Protein AF-A0A956D9D0-F1 (afdb_monomer)

Solvent-accessible surface area (backbone atoms only — not comparable to full-atom values): 14167 Å² total; per-residue (Å²): 136,82,85,82,87,82,84,88,82,84,86,78,85,78,82,77,87,76,89,74,92,77,81,91,75,87,78,81,80,79,87,78,91,72,91,73,88,68,84,80,82,72,82,56,52,89,38,36,78,73,40,56,81,85,60,44,56,52,13,75,26,38,50,39,70,86,42,92,80,25,50,99,45,4,35,20,74,30,65,56,73,54,51,74,41,40,46,68,40,66,92,72,66,41,66,42,78,40,68,90,67,28,44,46,36,50,70,68,82,48,28,21,52,93,58,72,38,58,16,73,38,53,79,41,66,66,23,22,68,85,37,76,55,54,57,38,88,84,26,54,60,17,25,52,44,64,83,59,62,19,92,49,45,76,48,68,66,84,51,34,25,41,64,18,22,21,75,91,42,54,32,57,16,76,40,56,78,36,60,78,32,26,72,77,35,77,58,47,71,76,81,43,52,22,22,44,80,85,57,60,26,61,95,55,43,41,81,37,14,39,20,85,88,70,81,80,56,38,38,90,90,43,68,47,75,40,44,84,83,42,86,55,53,72

Mean predicted aligned error: 14.3 Å

pLDDT: mean 83.2, std 18.23, range [37.44, 97.69]

Structure (mmCIF, N/CA/C/O backbone):
data_AF-A0A956D9D0-F1
#
_entry.id   AF-A0A956D9D0-F1
#
loop_
_atom_site.group_PDB
_atom_site.id
_atom_site.type_symbol
_atom_site.label_atom_id
_atom_site.label_alt_id
_atom_site.label_comp_id
_atom_site.label_asym_id
_atom_site.label_entity_id
_atom_site.label_seq_id
_atom_site.pdbx_PDB_ins_code
_atom_site.Cartn_x
_atom_site.Cartn_y
_atom_site.Cartn_z
_atom_site.occupancy
_atom_site.B_iso_or_equiv
_atom_site.auth_seq_id
_atom_site.auth_comp_id
_atom_site.auth_asym_id
_atom_site.auth_atom_id
_atom_site.pdbx_PDB_model_num
ATOM 1 N N . MET A 1 1 ? 54.390 -7.766 42.673 1.00 40.31 1 MET A N 1
ATOM 2 C CA . MET A 1 1 ? 53.635 -8.566 43.660 1.00 40.31 1 MET A CA 1
ATOM 3 C C . MET A 1 1 ? 52.199 -8.644 43.171 1.00 40.31 1 MET A C 1
ATOM 5 O O . MET A 1 1 ? 51.481 -7.664 43.245 1.00 40.31 1 MET A O 1
ATOM 9 N N . THR A 1 2 ? 51.943 -9.611 42.290 1.00 39.19 2 THR A N 1
ATOM 10 C CA . THR A 1 2 ? 51.157 -10.831 42.582 1.00 39.19 2 THR A CA 1
ATOM 11 C C . THR A 1 2 ? 49.675 -10.538 42.786 1.00 39.19 2 THR A C 1
ATOM 13 O O . THR A 1 2 ? 49.181 -10.521 43.906 1.00 39.19 2 THR A O 1
ATOM 16 N N . ILE A 1 3 ? 48.979 -10.357 41.661 1.00 45.41 3 ILE A N 1
ATOM 17 C CA . ILE A 1 3 ? 47.553 -10.666 41.550 1.00 45.41 3 ILE A CA 1
ATOM 18 C C . ILE A 1 3 ? 47.468 -12.180 41.353 1.00 45.41 3 ILE A C 1
ATOM 20 O O . ILE A 1 3 ? 48.088 -12.744 40.450 1.00 45.41 3 ILE A O 1
ATOM 24 N N . THR A 1 4 ? 46.788 -12.837 42.284 1.00 46.69 4 THR A N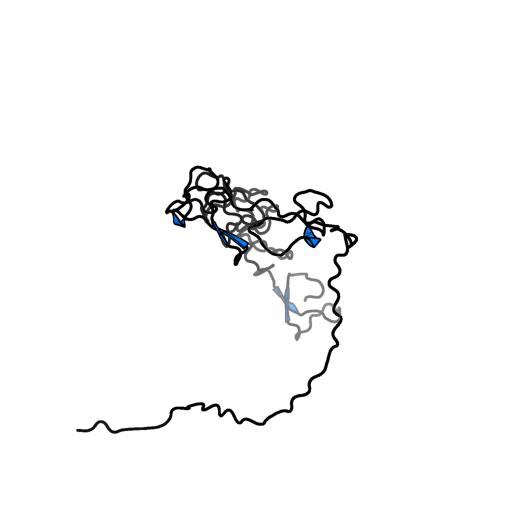 1
ATOM 25 C CA . THR A 1 4 ? 46.635 -14.283 42.368 1.00 46.69 4 THR A CA 1
ATOM 26 C C . THR A 1 4 ? 45.556 -14.795 41.422 1.00 46.69 4 THR A C 1
ATOM 28 O O . THR A 1 4 ? 44.442 -14.290 41.342 1.00 46.69 4 THR A O 1
ATOM 31 N N . ASN A 1 5 ? 45.958 -15.861 40.747 1.00 40.53 5 ASN A N 1
ATOM 32 C CA . ASN A 1 5 ? 45.237 -16.765 39.872 1.00 40.53 5 ASN A CA 1
ATOM 33 C C . ASN A 1 5 ? 43.957 -17.334 40.527 1.00 40.53 5 ASN A C 1
ATOM 35 O O . ASN A 1 5 ? 44.025 -17.882 41.631 1.00 40.53 5 ASN A O 1
ATOM 39 N N . ARG A 1 6 ? 42.819 -17.310 39.821 1.00 48.34 6 ARG A N 1
ATOM 40 C CA . ARG A 1 6 ? 41.729 -18.273 40.036 1.00 48.34 6 ARG A CA 1
ATOM 41 C C . ARG A 1 6 ? 41.205 -18.768 38.690 1.00 48.34 6 ARG A C 1
ATOM 43 O O . ARG A 1 6 ? 40.760 -18.003 37.847 1.00 48.34 6 ARG A O 1
ATOM 50 N N . GLN A 1 7 ? 41.365 -20.073 38.537 1.00 46.16 7 GLN A N 1
ATOM 51 C CA . GLN A 1 7 ? 41.034 -20.928 37.410 1.00 46.16 7 GLN A CA 1
ATOM 52 C C . GLN A 1 7 ? 39.554 -21.348 37.411 1.00 46.16 7 GLN A C 1
ATOM 54 O O . GLN A 1 7 ? 38.894 -21.261 38.447 1.00 46.16 7 GLN A O 1
ATOM 59 N N . LEU A 1 8 ? 39.185 -22.000 36.295 1.00 43.38 8 LEU A N 1
ATOM 60 C CA . LEU A 1 8 ? 38.078 -22.949 36.060 1.00 43.38 8 LEU A CA 1
ATOM 61 C C . LEU A 1 8 ? 36.784 -22.294 35.532 1.00 43.38 8 LEU A C 1
ATOM 63 O O . LEU A 1 8 ? 36.224 -21.431 36.186 1.00 43.38 8 LEU A O 1
ATOM 67 N N . GLY A 1 9 ? 36.227 -22.662 34.377 1.00 38.91 9 GLY A N 1
ATOM 68 C CA . GLY A 1 9 ? 36.585 -23.716 33.434 1.00 38.91 9 GLY A CA 1
ATOM 69 C C . GLY A 1 9 ? 35.843 -23.517 32.108 1.00 38.91 9 GLY A C 1
ATOM 70 O O . GLY A 1 9 ? 34.659 -23.192 32.089 1.00 38.91 9 GLY A O 1
ATOM 71 N N . GLY A 1 10 ? 36.572 -23.687 31.005 1.00 38.12 10 GLY A N 1
ATOM 72 C CA . GLY A 1 10 ? 36.013 -23.733 29.660 1.00 38.12 10 GLY A CA 1
ATOM 73 C C . GLY A 1 10 ? 35.387 -25.099 29.395 1.00 38.12 10 GLY A C 1
ATOM 74 O O . GLY A 1 10 ? 36.009 -26.131 29.646 1.00 38.12 10 GLY A O 1
ATOM 75 N N . TRP A 1 11 ? 34.163 -25.096 28.880 1.00 40.00 11 TRP A N 1
ATOM 76 C CA . TRP A 1 11 ? 33.528 -26.276 28.309 1.00 40.00 11 TRP A CA 1
ATOM 77 C C . TRP A 1 11 ? 33.942 -26.369 26.841 1.00 40.00 11 TRP A C 1
ATOM 79 O O . TRP A 1 11 ? 33.360 -25.731 25.969 1.00 40.00 11 TRP A O 1
ATOM 89 N N . LEU A 1 12 ? 35.005 -27.132 26.588 1.00 39.91 12 LEU A N 1
ATOM 90 C CA . LEU A 1 12 ? 35.413 -27.539 25.250 1.00 39.91 12 LEU A CA 1
ATOM 91 C C . LEU A 1 12 ? 34.576 -28.771 24.872 1.00 39.91 12 LEU A C 1
ATOM 93 O O . LEU A 1 12 ? 34.813 -29.869 25.377 1.00 39.91 12 LEU A O 1
ATOM 97 N N . LEU A 1 13 ? 33.567 -28.585 24.023 1.00 40.31 13 LEU A N 1
ATOM 98 C CA . LEU A 1 13 ? 32.784 -29.675 23.442 1.00 40.31 13 LEU A CA 1
ATOM 99 C C . LEU A 1 13 ? 33.634 -30.345 22.351 1.00 40.31 13 LEU A C 1
ATOM 101 O O . LEU A 1 13 ? 33.680 -29.907 21.206 1.00 40.31 13 LEU A O 1
ATOM 105 N N . VAL A 1 14 ? 34.369 -31.390 22.736 1.00 42.78 14 VAL A N 1
ATOM 106 C CA . VAL A 1 14 ? 35.051 -32.296 21.806 1.00 42.78 14 VAL A CA 1
ATOM 107 C C . VAL A 1 14 ? 34.021 -33.312 21.322 1.00 42.78 14 VAL A C 1
ATOM 109 O O . VAL A 1 14 ? 33.687 -34.254 22.040 1.00 42.78 14 VAL A O 1
ATOM 112 N N . LEU A 1 15 ? 33.502 -33.120 20.108 1.00 41.34 15 LEU A N 1
ATOM 113 C CA . LEU A 1 15 ? 32.698 -34.132 19.429 1.00 41.34 15 LEU A CA 1
ATOM 114 C C . LEU A 1 15 ? 33.649 -35.177 18.828 1.00 41.34 15 LEU A C 1
ATOM 116 O O . LEU A 1 15 ? 34.343 -34.928 17.843 1.00 41.34 15 LEU A O 1
ATOM 120 N N . ALA A 1 16 ? 33.727 -36.341 19.470 1.00 39.91 16 ALA A N 1
ATOM 121 C CA . ALA A 1 16 ? 34.472 -37.489 18.979 1.00 39.91 16 ALA A CA 1
ATOM 122 C C . ALA A 1 16 ? 33.671 -38.206 17.878 1.00 39.91 16 ALA A C 1
ATOM 124 O O .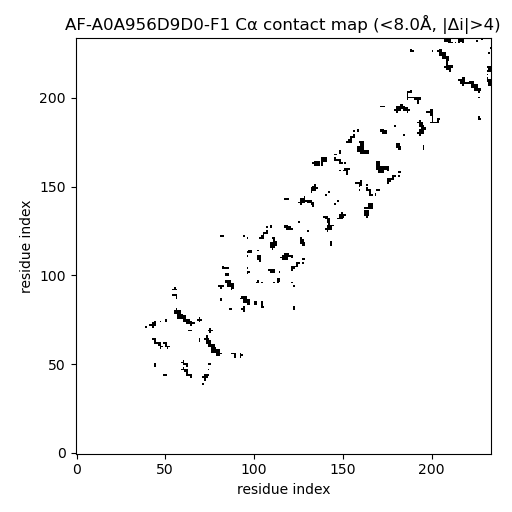 ALA A 1 16 ? 32.650 -38.832 18.156 1.00 39.91 16 ALA A O 1
ATOM 125 N N . CYS A 1 17 ? 34.161 -38.163 16.637 1.00 37.44 17 CYS A N 1
ATOM 126 C CA . CYS A 1 17 ? 33.738 -39.087 15.586 1.00 37.44 17 CYS A CA 1
ATOM 127 C C . CYS A 1 17 ? 34.316 -40.478 15.880 1.00 37.44 17 CYS A C 1
ATOM 129 O O . CYS A 1 17 ? 35.489 -40.743 15.619 1.00 37.44 17 CYS A O 1
ATOM 131 N N . VAL A 1 18 ? 33.491 -41.374 16.422 1.00 46.59 18 VAL A N 1
ATOM 132 C CA . VAL A 1 18 ? 33.783 -42.811 16.464 1.00 46.59 18 VAL A CA 1
ATOM 133 C C . VAL A 1 18 ? 33.208 -43.439 15.201 1.00 46.59 18 VAL A C 1
ATOM 135 O O . VAL A 1 18 ? 31.996 -43.505 15.017 1.00 46.59 18 VAL A O 1
ATOM 138 N N . GLY A 1 19 ? 34.102 -43.888 14.322 1.00 42.94 19 GLY A N 1
ATOM 139 C CA . GLY A 1 19 ? 33.755 -44.699 13.166 1.00 42.94 19 GLY A CA 1
ATOM 140 C C . GLY A 1 19 ? 33.327 -46.103 13.588 1.00 42.94 19 GLY A C 1
ATOM 141 O O . GLY A 1 19 ? 34.068 -46.813 14.265 1.00 42.94 19 GLY A O 1
ATOM 142 N N . ALA A 1 20 ? 32.151 -46.514 13.127 1.00 45.38 20 ALA A N 1
ATOM 143 C CA . ALA A 1 20 ? 31.761 -47.910 13.018 1.00 45.38 20 ALA A CA 1
ATOM 144 C C . ALA A 1 20 ? 31.212 -48.114 11.603 1.00 45.38 20 ALA A C 1
ATOM 146 O O . ALA A 1 20 ? 30.248 -47.468 11.197 1.00 45.38 20 ALA A O 1
ATOM 147 N N . GLY A 1 21 ? 31.904 -48.956 10.834 1.00 47.66 21 GLY A N 1
ATOM 148 C CA . GLY A 1 21 ? 31.573 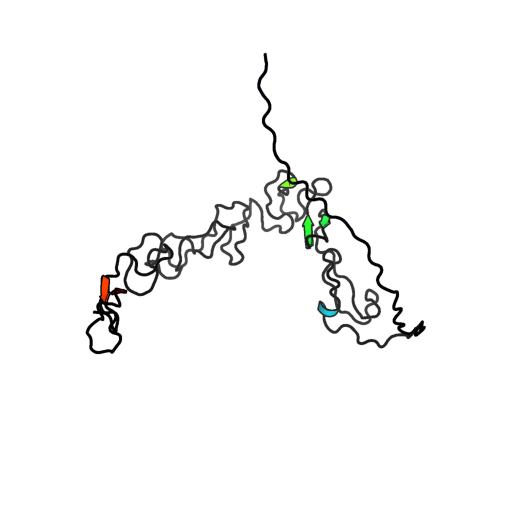-49.254 9.449 1.00 47.66 21 GLY A CA 1
ATOM 149 C C . GLY A 1 21 ? 30.195 -49.891 9.327 1.00 47.66 21 GLY A C 1
ATOM 150 O O . GLY A 1 21 ? 29.884 -50.850 10.033 1.00 47.66 21 GLY A O 1
ATOM 151 N N . LEU A 1 22 ? 29.402 -49.375 8.388 1.00 39.88 22 LEU A N 1
ATOM 152 C CA . LEU A 1 22 ? 28.195 -50.030 7.920 1.00 39.88 22 LEU A CA 1
ATOM 153 C C . LEU A 1 22 ? 28.389 -50.430 6.458 1.00 39.88 22 LEU A C 1
ATOM 155 O O . LEU A 1 22 ? 28.764 -49.642 5.594 1.00 39.88 22 LEU A O 1
ATOM 159 N N . SER A 1 23 ? 28.202 -51.724 6.261 1.00 44.91 23 SER A N 1
ATOM 160 C CA . SER A 1 23 ? 28.324 -52.524 5.055 1.00 44.91 23 SER A CA 1
ATOM 161 C C . SER A 1 23 ? 27.657 -51.928 3.814 1.00 44.91 23 SER A C 1
ATOM 163 O O . SER A 1 23 ? 26.483 -51.564 3.831 1.00 44.91 23 SER A O 1
ATOM 165 N N . LEU A 1 24 ? 28.418 -51.960 2.718 1.00 46.75 24 LEU A N 1
ATOM 166 C CA . LEU A 1 24 ? 27.974 -51.825 1.334 1.00 46.75 24 LEU A CA 1
ATOM 167 C C . LEU A 1 24 ? 26.841 -52.819 1.030 1.00 46.75 24 LEU A C 1
ATOM 169 O O . LEU A 1 24 ? 27.065 -54.028 0.973 1.00 46.75 24 LEU A O 1
ATOM 173 N N . GLY A 1 25 ? 25.640 -52.293 0.805 1.00 43.72 25 GLY A N 1
ATOM 174 C CA . GLY A 1 25 ? 24.528 -52.990 0.169 1.00 43.72 25 GLY A CA 1
ATOM 175 C C . GLY A 1 25 ? 24.195 -52.284 -1.136 1.00 43.72 25 GLY A C 1
ATOM 176 O O . GLY A 1 25 ? 23.414 -51.339 -1.153 1.00 43.72 25 GLY A O 1
ATOM 177 N N . THR A 1 26 ? 24.818 -52.717 -2.230 1.00 48.25 26 THR A N 1
ATOM 178 C CA . THR A 1 26 ? 24.465 -52.295 -3.589 1.00 48.25 26 THR A CA 1
ATOM 179 C C . THR A 1 26 ? 23.100 -52.871 -3.944 1.00 48.25 26 THR A C 1
ATOM 181 O O . THR A 1 26 ? 23.010 -54.023 -4.372 1.00 48.25 26 THR A O 1
ATOM 184 N N . SER A 1 27 ? 22.037 -52.087 -3.764 1.00 48.50 27 SER A N 1
ATOM 185 C CA . SER A 1 27 ? 20.770 -52.377 -4.430 1.00 48.50 27 SER A CA 1
ATOM 186 C C . SER A 1 27 ? 20.863 -51.869 -5.863 1.00 48.50 27 SER A C 1
ATOM 188 O O . SER A 1 27 ? 20.860 -50.670 -6.133 1.00 48.50 27 SER A O 1
ATOM 190 N N . ALA A 1 28 ? 21.032 -52.826 -6.764 1.00 46.78 28 ALA A N 1
ATOM 191 C CA . ALA A 1 28 ? 20.942 -52.645 -8.192 1.00 46.78 28 ALA A CA 1
ATOM 192 C C . ALA A 1 28 ? 19.502 -52.278 -8.585 1.00 46.78 28 ALA A C 1
ATOM 194 O O . ALA A 1 28 ? 18.584 -53.075 -8.418 1.00 46.78 28 ALA A O 1
ATOM 195 N N . CYS A 1 29 ? 19.336 -51.105 -9.183 1.00 48.62 29 CYS A N 1
ATOM 196 C CA . CYS A 1 29 ? 18.403 -50.909 -10.287 1.00 48.62 29 CYS A CA 1
ATOM 197 C C . CYS A 1 29 ? 19.322 -50.659 -11.491 1.00 48.62 29 CYS A C 1
ATOM 199 O O . CYS A 1 29 ? 20.027 -49.661 -11.543 1.00 48.62 29 CYS A O 1
ATOM 201 N N . GLY A 1 30 ? 19.611 -51.660 -12.315 1.00 43.66 30 GLY A N 1
ATOM 202 C CA . GLY A 1 30 ? 18.631 -52.150 -13.273 1.00 43.66 30 GLY A CA 1
ATOM 203 C C . GLY A 1 30 ? 18.680 -51.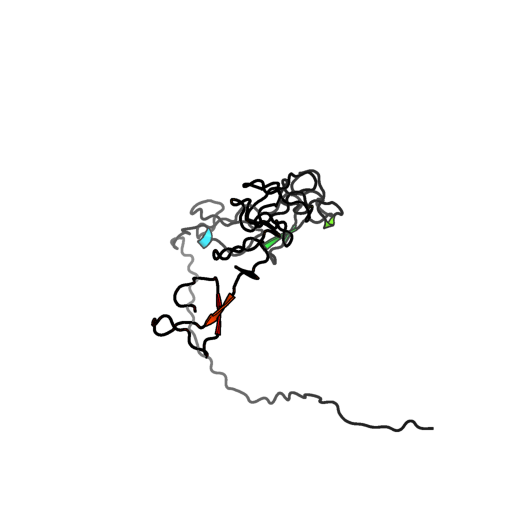223 -14.482 1.00 43.66 30 GLY A C 1
ATOM 204 O O . GLY A 1 30 ? 17.818 -50.371 -14.641 1.00 43.66 30 GLY A O 1
ATOM 205 N N . GLY A 1 31 ? 19.749 -51.337 -15.273 1.00 48.31 31 GLY A N 1
ATOM 206 C CA . GLY A 1 31 ? 19.922 -50.552 -16.487 1.00 48.31 31 GLY A CA 1
ATOM 207 C C . GLY A 1 31 ? 18.860 -50.894 -17.527 1.00 48.31 31 GLY A C 1
ATOM 208 O O . GLY A 1 31 ? 18.673 -52.060 -17.869 1.00 48.31 31 GLY A O 1
ATOM 209 N N . GLY A 1 32 ? 18.222 -49.858 -18.056 1.00 44.56 32 GLY A N 1
ATOM 210 C CA . GLY A 1 32 ? 17.606 -49.858 -19.372 1.00 44.56 32 GLY A CA 1
ATOM 211 C C . GLY A 1 32 ? 18.301 -48.781 -20.187 1.00 44.56 32 GLY A C 1
ATOM 212 O O . GLY A 1 32 ? 18.041 -47.600 -19.997 1.00 44.56 32 GLY A O 1
ATOM 213 N N . GLY A 1 33 ? 19.245 -49.184 -21.037 1.00 48.00 33 GLY A N 1
ATOM 214 C CA . GLY A 1 33 ? 19.693 -48.328 -22.124 1.00 48.00 33 GLY A CA 1
ATOM 215 C C . GLY A 1 33 ? 18.556 -48.190 -23.131 1.00 48.00 33 GLY A C 1
ATOM 216 O O . GLY A 1 33 ? 17.949 -49.187 -23.510 1.00 48.00 33 GLY A O 1
ATOM 217 N N . GLY A 1 34 ? 18.301 -46.960 -23.548 1.00 42.50 34 GLY A N 1
ATOM 218 C CA . GLY A 1 34 ? 17.344 -46.610 -24.585 1.00 42.50 34 GLY A CA 1
ATOM 219 C C . GLY A 1 34 ? 17.611 -45.172 -24.975 1.00 42.50 34 GLY A C 1
ATOM 220 O O . GLY A 1 34 ? 17.018 -44.250 -24.432 1.00 42.50 34 GLY A O 1
ATOM 221 N N . GLY A 1 35 ? 18.598 -44.974 -25.848 1.00 52.84 35 GLY A N 1
ATOM 222 C CA . GLY A 1 35 ? 18.638 -43.769 -26.659 1.00 52.84 35 GLY A CA 1
ATOM 223 C C . GLY A 1 35 ? 17.479 -43.864 -27.636 1.00 52.84 35 GLY A C 1
ATOM 224 O O . GLY A 1 35 ? 17.671 -44.327 -28.756 1.00 52.84 35 GLY A O 1
ATOM 225 N N . ASP A 1 36 ? 16.291 -43.479 -27.187 1.00 48.69 36 ASP A N 1
ATOM 226 C CA . ASP A 1 36 ? 15.131 -43.345 -28.049 1.00 48.69 36 ASP A CA 1
ATOM 227 C C . ASP A 1 36 ? 15.193 -41.957 -28.673 1.00 48.69 36 ASP A C 1
ATOM 229 O O . ASP A 1 36 ? 14.803 -40.936 -28.110 1.00 48.69 36 ASP A O 1
ATOM 233 N N . SER A 1 37 ? 15.761 -41.934 -29.877 1.00 56.16 37 SER A N 1
ATOM 234 C CA . SER A 1 37 ? 15.435 -40.925 -30.876 1.00 56.16 37 SER A CA 1
ATOM 235 C C . SER A 1 37 ? 14.002 -41.176 -31.348 1.00 56.16 37 SER A C 1
ATOM 237 O O . SER A 1 37 ? 13.792 -41.611 -32.478 1.00 56.16 37 SER A O 1
ATOM 239 N N . ASP A 1 38 ? 13.025 -40.940 -30.474 1.00 47.84 38 ASP A N 1
ATOM 240 C CA . ASP A 1 38 ? 11.618 -40.952 -30.845 1.00 47.84 38 ASP A CA 1
ATOM 241 C C . ASP A 1 38 ? 11.208 -39.537 -31.237 1.00 47.84 38 ASP A C 1
ATOM 243 O O . ASP A 1 38 ? 11.084 -38.620 -30.423 1.00 47.84 38 ASP A O 1
ATOM 247 N N . GLY A 1 39 ? 11.013 -39.361 -32.541 1.00 50.34 39 GLY A N 1
ATOM 248 C CA . GLY A 1 39 ? 10.306 -38.216 -33.078 1.00 50.34 39 GLY A CA 1
ATOM 249 C C . GLY A 1 39 ? 8.897 -38.149 -32.489 1.00 50.34 39 GLY A C 1
ATOM 250 O O . GLY A 1 39 ? 8.026 -38.916 -32.881 1.00 50.34 39 GLY A O 1
ATOM 251 N N . GLY A 1 40 ? 8.717 -37.207 -31.562 1.00 51.94 40 GLY A N 1
ATOM 252 C CA . GLY A 1 40 ? 7.517 -36.407 -31.317 1.00 51.94 40 GLY A CA 1
ATOM 253 C C . GLY A 1 40 ? 6.181 -37.140 -31.229 1.00 51.94 40 GLY A C 1
ATOM 254 O O . GLY A 1 40 ? 5.506 -37.311 -32.235 1.00 51.94 40 GLY A O 1
ATOM 255 N N . THR A 1 41 ? 5.748 -37.474 -30.012 1.00 53.66 41 THR A N 1
ATOM 256 C CA . THR A 1 41 ? 4.323 -37.466 -29.597 1.00 53.66 41 THR A CA 1
ATOM 257 C C . THR A 1 41 ? 4.188 -37.548 -28.065 1.00 53.66 41 THR A C 1
ATOM 259 O O . THR A 1 41 ? 3.290 -38.197 -27.530 1.00 53.66 41 THR A O 1
ATOM 262 N N . GLY A 1 42 ? 5.079 -36.874 -27.325 1.00 61.59 42 GLY A N 1
ATOM 263 C CA . GLY A 1 42 ? 4.762 -36.510 -25.939 1.00 61.59 42 GLY A CA 1
ATOM 264 C C . GLY A 1 42 ? 3.542 -35.576 -25.924 1.00 61.59 42 GLY A C 1
ATOM 265 O O . GLY A 1 42 ? 3.302 -34.903 -26.932 1.00 61.59 42 GLY A O 1
ATOM 266 N N . PRO A 1 43 ? 2.728 -35.550 -24.851 1.00 77.44 43 PRO A N 1
ATOM 267 C CA . PRO A 1 43 ? 1.643 -34.579 -24.769 1.00 77.44 43 PRO A CA 1
ATOM 268 C C . PRO A 1 43 ? 2.258 -33.185 -24.877 1.00 77.44 43 PRO A C 1
ATOM 270 O O . PRO A 1 43 ? 3.197 -32.889 -24.155 1.00 77.44 43 PRO A O 1
ATOM 273 N N . PHE A 1 44 ? 1.782 -32.364 -25.808 1.00 88.56 44 PHE A N 1
ATOM 274 C CA . PHE A 1 44 ? 2.191 -30.965 -25.880 1.00 88.56 44 PHE A CA 1
ATOM 275 C C . PHE A 1 44 ? 1.740 -30.224 -24.618 1.00 88.56 44 PHE A C 1
ATOM 277 O O . PHE A 1 44 ? 0.782 -30.649 -23.959 1.00 88.56 44 PHE A O 1
ATOM 284 N N . CYS A 1 45 ? 2.391 -29.105 -24.310 1.00 90.50 45 CYS A N 1
ATOM 285 C CA . CYS A 1 45 ? 1.940 -28.200 -23.267 1.00 90.50 45 CYS A CA 1
ATOM 286 C C . CYS A 1 45 ? 0.450 -27.847 -23.467 1.00 90.50 45 CYS A C 1
ATOM 288 O O . CYS A 1 45 ? -0.058 -27.754 -24.591 1.00 90.50 45 CYS A O 1
ATOM 290 N N . THR A 1 46 ? -0.272 -27.669 -22.361 1.00 90.88 46 THR A N 1
ATOM 291 C CA . THR A 1 46 ? -1.705 -27.315 -22.371 1.00 90.88 46 THR A CA 1
ATOM 292 C C . THR A 1 46 ? -1.992 -25.961 -21.730 1.00 90.88 46 THR A C 1
ATOM 294 O O . THR A 1 46 ? -3.105 -25.452 -21.843 1.00 90.88 46 THR A O 1
ATOM 297 N N . SER A 1 47 ? -1.007 -25.385 -21.045 1.00 90.44 47 SER A N 1
ATOM 298 C CA . SER A 1 47 ? -1.068 -24.075 -20.404 1.00 90.44 47 SER A CA 1
ATOM 299 C C . SER A 1 47 ? 0.336 -23.487 -20.293 1.00 90.44 47 SER A C 1
ATOM 301 O O . SER A 1 47 ? 1.313 -24.225 -20.217 1.00 90.44 47 SER A O 1
ATOM 303 N N . THR A 1 48 ? 0.420 -22.160 -20.238 1.00 89.00 48 THR A N 1
ATOM 304 C CA . THR A 1 48 ? 1.629 -21.382 -19.904 1.00 89.00 48 THR A CA 1
ATOM 305 C C . THR A 1 48 ? 2.310 -21.903 -18.632 1.00 89.00 48 THR A C 1
ATOM 307 O O . THR A 1 48 ? 3.510 -22.126 -18.617 1.00 89.00 48 THR A O 1
ATOM 310 N N . SER A 1 49 ? 1.531 -22.246 -17.602 1.00 89.50 49 SER A N 1
ATOM 311 C CA . SER A 1 49 ? 2.050 -22.820 -16.351 1.00 89.50 49 SER A CA 1
ATOM 312 C C . SER A 1 49 ? 2.680 -24.211 -16.480 1.00 89.50 49 SER A C 1
ATOM 314 O O . SER A 1 49 ? 3.364 -24.650 -15.568 1.00 89.50 49 SER A O 1
ATOM 316 N N . ALA A 1 50 ? 2.415 -24.945 -17.566 1.00 90.50 50 ALA A N 1
ATOM 317 C CA . ALA A 1 50 ? 3.079 -26.223 -17.829 1.00 90.50 50 ALA A CA 1
ATOM 318 C C . ALA A 1 50 ? 4.462 -26.035 -18.469 1.00 90.50 50 ALA A C 1
ATOM 320 O O . ALA A 1 50 ? 5.212 -27.004 -18.561 1.00 90.50 50 ALA A O 1
ATOM 321 N N . CYS A 1 51 ? 4.740 -24.823 -18.948 1.00 90.75 51 CYS A N 1
ATOM 322 C CA . CYS A 1 51 ? 6.021 -24.419 -19.504 1.00 90.75 51 CYS A CA 1
ATOM 323 C C . CYS A 1 51 ? 6.905 -23.739 -18.465 1.00 90.75 51 CYS A C 1
ATOM 325 O O . CYS A 1 51 ? 8.105 -23.926 -18.510 1.00 90.75 51 CYS A O 1
ATOM 327 N N . ASP A 1 52 ? 6.303 -23.040 -17.501 1.00 89.62 52 ASP A N 1
ATOM 328 C CA . ASP A 1 52 ? 7.002 -22.336 -16.426 1.00 89.62 52 ASP A CA 1
ATOM 329 C C . ASP A 1 52 ? 8.163 -23.152 -15.820 1.00 89.62 52 ASP A C 1
ATOM 331 O O . ASP A 1 52 ? 7.962 -24.170 -15.144 1.00 89.62 52 ASP A O 1
ATOM 335 N N . ASP A 1 53 ? 9.385 -22.708 -16.116 1.00 86.62 53 ASP A N 1
ATOM 336 C CA . ASP A 1 53 ? 10.642 -23.305 -15.676 1.00 86.62 53 ASP A CA 1
ATOM 337 C C . ASP A 1 53 ? 11.165 -22.664 -14.381 1.00 86.62 53 ASP A C 1
ATOM 339 O O . ASP A 1 53 ? 12.216 -23.070 -13.871 1.00 86.62 53 ASP A O 1
ATOM 343 N N . GLY A 1 54 ? 10.404 -21.715 -13.823 1.00 88.06 54 GLY A N 1
ATOM 344 C CA . GLY A 1 54 ? 10.744 -20.969 -12.623 1.00 88.06 54 GLY A CA 1
ATOM 345 C C . GLY A 1 54 ? 11.893 -19.983 -12.813 1.00 88.06 54 GLY A C 1
ATOM 346 O O . GLY A 1 54 ? 12.473 -19.583 -11.809 1.00 88.06 54 GLY A O 1
ATOM 347 N N . GLN A 1 55 ? 12.258 -19.637 -14.053 1.00 90.06 55 GLN A N 1
ATOM 348 C CA . GLN A 1 55 ? 13.185 -18.540 -14.331 1.00 90.06 55 GLN A CA 1
ATOM 349 C C . GLN A 1 55 ? 12.395 -17.258 -14.605 1.00 90.06 55 GLN A C 1
ATOM 351 O O . GLN A 1 55 ? 11.406 -17.252 -15.339 1.00 90.06 55 GLN A O 1
ATOM 356 N N . PHE A 1 56 ? 12.825 -16.157 -14.000 1.00 91.19 56 PHE A N 1
ATOM 357 C CA . PHE A 1 56 ? 12.148 -14.870 -14.127 1.00 91.19 56 PHE A CA 1
ATOM 358 C C . PHE A 1 56 ? 12.652 -14.082 -15.344 1.00 91.19 56 PHE A C 1
ATOM 360 O O . PHE A 1 56 ? 11.865 -13.542 -16.123 1.00 91.19 56 PHE A O 1
ATOM 367 N N . CYS A 1 57 ? 13.964 -14.040 -15.575 1.00 91.00 57 CYS A N 1
ATOM 368 C CA . CYS A 1 57 ? 14.599 -13.153 -16.552 1.00 91.00 57 CYS A CA 1
ATOM 369 C C . CYS A 1 57 ? 14.416 -13.582 -18.008 1.00 91.00 57 CYS A C 1
ATOM 371 O O . CYS A 1 57 ? 14.575 -12.756 -18.910 1.00 91.00 57 CYS A O 1
ATOM 373 N N . ASN A 1 58 ? 14.084 -14.847 -18.272 1.00 87.75 58 ASN A N 1
ATOM 374 C CA . ASN A 1 58 ? 13.668 -15.293 -19.607 1.00 87.75 58 ASN A CA 1
ATOM 375 C C . ASN A 1 58 ? 12.182 -14.989 -19.893 1.00 87.75 58 ASN A C 1
ATOM 377 O O . ASN A 1 58 ? 11.726 -15.211 -21.018 1.00 87.75 58 ASN A O 1
ATOM 381 N N . GLY A 1 59 ? 11.464 -14.427 -18.915 1.00 86.81 59 GLY A N 1
ATOM 382 C CA . GLY A 1 59 ? 10.078 -14.003 -19.019 1.00 86.81 59 GLY A CA 1
ATOM 383 C C . GLY A 1 59 ? 9.078 -15.152 -19.010 1.00 86.81 59 GLY A C 1
ATOM 384 O O . GLY A 1 59 ? 9.404 -16.304 -19.277 1.00 86.81 59 GLY A O 1
ATOM 385 N N . THR A 1 60 ? 7.804 -14.820 -18.788 1.00 90.56 60 THR A N 1
ATOM 386 C CA . THR A 1 60 ? 6.732 -15.819 -18.692 1.00 90.56 60 THR A CA 1
ATOM 387 C C . THR A 1 60 ? 6.646 -16.698 -19.942 1.00 90.56 60 THR A C 1
ATOM 389 O O . THR A 1 60 ? 6.289 -16.237 -21.035 1.00 90.56 60 THR A O 1
ATOM 392 N N . GLU A 1 61 ? 6.921 -17.988 -19.760 1.00 91.50 61 GLU A N 1
ATOM 393 C CA . GLU A 1 61 ? 6.930 -18.966 -20.839 1.00 91.50 61 GLU A CA 1
ATOM 394 C C . GLU A 1 61 ? 5.549 -19.153 -21.467 1.00 91.50 61 GLU A C 1
ATOM 396 O O . GLU A 1 61 ? 4.537 -19.319 -20.792 1.00 91.50 61 GLU A O 1
ATOM 401 N N . ARG A 1 62 ? 5.479 -19.187 -22.795 1.00 92.25 62 ARG A N 1
ATOM 402 C CA . ARG A 1 62 ? 4.225 -19.362 -23.529 1.00 92.25 62 ARG A CA 1
ATOM 403 C C . ARG A 1 62 ? 4.110 -20.783 -24.044 1.00 92.25 62 ARG A C 1
ATOM 405 O O . ARG A 1 62 ? 4.995 -21.289 -24.728 1.00 92.25 62 ARG A O 1
ATOM 412 N N . CYS A 1 63 ? 2.946 -21.379 -23.815 1.00 93.12 63 CYS A N 1
ATOM 413 C CA . CYS A 1 63 ? 2.588 -22.631 -24.457 1.00 93.12 63 CYS A CA 1
ATOM 414 C C . CYS A 1 63 ? 2.097 -22.377 -25.891 1.00 93.12 63 CYS A C 1
ATOM 416 O O . CYS A 1 63 ? 0.964 -21.942 -26.111 1.00 93.12 63 CYS A O 1
ATOM 418 N N . VAL A 1 64 ? 2.960 -22.647 -26.869 1.00 93.00 64 VAL A N 1
ATOM 419 C CA . VAL A 1 64 ? 2.724 -22.463 -28.308 1.00 93.00 64 VAL A CA 1
ATOM 420 C C . VAL A 1 64 ? 3.203 -23.685 -29.122 1.00 93.00 64 VAL A C 1
ATOM 422 O O . VAL A 1 64 ? 4.191 -23.613 -29.856 1.00 93.00 64 VAL A O 1
ATOM 425 N N . PRO A 1 65 ? 2.498 -24.836 -29.049 1.00 91.69 65 PRO A N 1
ATOM 426 C CA . PRO A 1 65 ? 2.894 -26.048 -29.763 1.00 91.69 65 PRO A CA 1
ATOM 427 C C . PRO A 1 65 ? 3.015 -25.844 -31.278 1.00 91.69 65 PRO A C 1
ATOM 429 O O . PRO A 1 65 ? 2.069 -25.414 -31.940 1.00 91.69 65 PRO A O 1
ATOM 432 N N . GLY A 1 66 ? 4.169 -26.216 -31.839 1.00 85.75 66 GLY A N 1
ATOM 433 C CA . GLY A 1 66 ? 4.450 -26.111 -33.274 1.00 85.75 66 GLY A CA 1
ATOM 434 C C . GLY A 1 66 ? 4.967 -24.745 -33.736 1.00 85.75 66 GLY A C 1
ATOM 435 O O . GLY A 1 66 ? 5.214 -24.582 -34.934 1.00 85.75 66 GLY A O 1
ATOM 436 N N . ASP A 1 67 ? 5.151 -23.785 -32.826 1.00 90.25 67 ASP A N 1
ATOM 437 C CA . ASP A 1 67 ? 5.882 -22.553 -33.122 1.00 90.25 67 ASP A CA 1
ATOM 438 C C . ASP A 1 67 ? 7.380 -22.861 -33.346 1.00 90.25 67 ASP A C 1
ATOM 440 O O . ASP A 1 67 ? 7.951 -23.665 -32.608 1.00 90.25 67 ASP A O 1
ATOM 444 N N . PRO A 1 68 ? 8.049 -22.256 -34.346 1.00 88.31 68 PRO A N 1
ATOM 445 C CA . PRO A 1 68 ? 9.481 -22.463 -34.574 1.00 88.31 68 PRO A CA 1
ATOM 446 C C . PRO A 1 68 ? 10.387 -22.044 -33.409 1.00 88.31 68 PRO A C 1
ATOM 448 O O . PRO A 1 68 ? 11.528 -22.500 -33.349 1.00 88.31 68 PRO A O 1
ATOM 451 N N . ALA A 1 69 ? 9.916 -21.148 -32.540 1.00 84.38 69 ALA A N 1
ATOM 452 C CA . ALA A 1 69 ? 10.616 -20.704 -31.340 1.00 84.38 69 ALA A CA 1
ATOM 453 C C . ALA A 1 69 ? 10.314 -21.576 -30.109 1.00 84.38 69 ALA A C 1
ATOM 455 O O . ALA A 1 69 ? 10.921 -21.357 -29.063 1.00 84.38 69 ALA A O 1
ATOM 456 N N . ALA A 1 70 ? 9.395 -22.540 -30.224 1.00 90.81 70 ALA A N 1
ATOM 457 C CA . ALA A 1 70 ? 9.056 -23.462 -29.153 1.00 90.81 70 ALA A CA 1
ATOM 458 C C . ALA A 1 70 ? 9.923 -24.724 -29.177 1.00 90.81 70 ALA A C 1
ATOM 460 O O . ALA A 1 70 ? 10.386 -25.182 -30.227 1.00 90.81 70 ALA A O 1
ATOM 461 N N . ASP A 1 71 ? 10.109 -25.315 -28.005 1.00 88.94 71 ASP A N 1
ATOM 462 C CA . ASP A 1 71 ? 10.766 -26.600 -27.842 1.00 88.94 71 ASP A CA 1
ATOM 463 C C . ASP A 1 71 ? 9.887 -27.782 -28.311 1.00 88.94 71 ASP A C 1
ATOM 465 O O . ASP A 1 71 ? 8.779 -27.632 -28.837 1.00 88.94 71 ASP A O 1
ATOM 469 N N . ALA A 1 72 ? 10.383 -29.008 -28.118 1.00 89.69 72 ALA A N 1
ATOM 470 C CA . ALA A 1 72 ? 9.664 -30.223 -28.507 1.00 89.69 72 ALA A CA 1
ATOM 471 C C . ALA A 1 72 ? 8.362 -30.461 -27.711 1.00 89.69 72 ALA A C 1
ATOM 473 O O . ALA A 1 72 ? 7.507 -31.223 -28.170 1.00 89.69 72 ALA A O 1
ATOM 474 N N . PHE A 1 73 ? 8.215 -29.838 -26.540 1.00 87.75 73 PHE A N 1
ATOM 475 C CA . PHE A 1 73 ? 7.016 -29.884 -25.705 1.00 87.75 73 PHE A CA 1
ATOM 476 C C . PHE A 1 73 ? 6.025 -28.756 -26.061 1.00 87.75 73 PHE A C 1
ATOM 478 O O . PHE A 1 73 ? 4.844 -28.839 -25.722 1.00 87.75 73 PHE A O 1
ATOM 485 N N . GLY A 1 74 ? 6.454 -27.765 -26.848 1.00 91.75 74 GLY A N 1
ATOM 486 C CA . GLY A 1 74 ? 5.651 -26.626 -27.284 1.00 91.75 74 GLY A CA 1
ATOM 487 C C . GLY A 1 74 ? 5.817 -25.386 -26.410 1.00 91.75 74 GLY A C 1
ATOM 488 O O . GLY A 1 74 ? 5.002 -24.474 -26.521 1.00 91.75 74 GLY A O 1
ATOM 489 N N . CYS A 1 75 ? 6.842 -25.338 -25.566 1.00 92.50 75 CYS A N 1
ATOM 490 C CA . CYS A 1 75 ? 7.135 -24.212 -24.692 1.00 92.50 75 CYS A CA 1
ATOM 491 C C . CYS A 1 75 ? 8.142 -23.274 -25.341 1.00 92.50 75 CYS A C 1
ATOM 493 O O . CYS A 1 75 ? 9.160 -23.711 -25.878 1.00 92.50 75 CYS A O 1
ATOM 495 N N . ALA A 1 76 ? 7.827 -21.984 -25.336 1.00 92.06 76 ALA A N 1
ATOM 496 C CA . ALA A 1 76 ? 8.720 -20.939 -25.804 1.00 92.06 76 ALA A CA 1
ATOM 497 C C . ALA A 1 76 ? 8.934 -19.921 -24.677 1.00 92.06 76 ALA A C 1
ATOM 499 O O . ALA A 1 76 ? 7.939 -19.514 -24.066 1.00 92.06 76 ALA A O 1
ATOM 500 N N . PRO A 1 77 ? 10.171 -19.445 -24.455 1.00 88.19 77 PRO A N 1
ATOM 501 C CA . PRO A 1 77 ? 10.435 -18.427 -23.448 1.00 88.19 77 PRO A CA 1
ATOM 502 C C . PRO A 1 77 ? 9.662 -17.133 -23.739 1.00 88.19 77 PRO A C 1
ATOM 504 O O . PRO A 1 77 ? 9.253 -16.843 -24.880 1.00 88.19 77 PRO A O 1
ATOM 507 N N . GLY A 1 78 ? 9.424 -16.371 -22.675 1.00 86.88 78 GLY A N 1
ATOM 508 C CA . GLY A 1 78 ? 8.774 -15.071 -22.729 1.00 86.88 78 GLY A CA 1
ATOM 509 C C . GLY A 1 78 ? 9.664 -13.967 -23.302 1.00 86.88 78 GLY A C 1
ATOM 510 O O . GLY A 1 78 ? 10.771 -14.189 -23.793 1.00 86.88 78 GLY A O 1
ATOM 511 N N . ALA A 1 79 ? 9.139 -12.742 -23.280 1.00 86.19 79 ALA A N 1
ATOM 512 C CA . ALA A 1 79 ? 9.979 -11.557 -23.411 1.00 86.19 79 ALA A CA 1
ATOM 513 C C . ALA A 1 79 ? 10.625 -11.275 -22.043 1.00 86.19 79 ALA A C 1
ATOM 515 O O . ALA A 1 79 ? 9.910 -11.415 -21.048 1.00 86.19 79 ALA A O 1
ATOM 516 N N . PRO A 1 80 ? 11.911 -10.874 -21.980 1.00 86.00 80 PRO A N 1
ATOM 517 C CA . PRO A 1 80 ? 12.541 -10.489 -20.722 1.00 86.00 80 PRO A CA 1
ATOM 518 C C . PRO A 1 80 ? 11.680 -9.454 -19.989 1.00 86.00 80 PRO A C 1
ATOM 520 O O . PRO A 1 80 ? 11.193 -8.528 -20.643 1.00 86.00 80 PRO A O 1
ATOM 523 N N . PRO A 1 81 ? 11.463 -9.609 -18.674 1.00 87.38 81 PRO A N 1
ATOM 524 C CA . PRO A 1 81 ? 10.549 -8.744 -17.934 1.00 87.38 81 PRO A CA 1
ATOM 525 C C . PRO A 1 81 ? 11.124 -7.344 -17.689 1.00 87.38 81 PRO A C 1
ATOM 527 O O . PRO A 1 81 ? 10.355 -6.406 -17.517 1.00 87.38 81 PRO A O 1
ATOM 530 N N . CYS A 1 82 ? 12.452 -7.197 -17.691 1.00 88.56 82 CYS A N 1
ATOM 531 C CA . CYS A 1 82 ? 13.119 -5.946 -17.343 1.00 88.56 82 CYS A CA 1
ATOM 532 C C . CYS A 1 82 ? 13.213 -4.964 -18.510 1.00 88.56 82 CYS A C 1
ATOM 534 O O . CYS A 1 82 ? 13.394 -5.362 -19.668 1.00 88.56 82 CYS A O 1
ATOM 536 N N . LEU A 1 83 ? 13.138 -3.677 -18.175 1.00 87.38 83 LEU A N 1
ATOM 537 C CA . LEU A 1 83 ? 13.232 -2.568 -19.116 1.00 87.38 83 LEU A CA 1
ATOM 538 C C . LEU A 1 83 ? 14.659 -2.381 -19.650 1.00 87.38 83 LEU A C 1
ATOM 540 O O . LEU A 1 83 ? 15.634 -2.963 -19.160 1.00 87.38 83 LEU A O 1
ATOM 544 N N . GLU A 1 84 ? 14.787 -1.574 -20.705 1.00 82.19 84 GLU A N 1
ATOM 545 C CA . GLU A 1 84 ? 16.093 -1.252 -21.276 1.00 82.19 84 GLU A CA 1
ATOM 546 C C . GLU A 1 84 ? 16.927 -0.474 -20.252 1.00 82.19 84 GLU A C 1
ATOM 548 O O . GLU A 1 84 ? 16.595 0.642 -19.879 1.00 82.19 84 GLU A O 1
ATOM 553 N N . GLY A 1 85 ? 18.033 -1.074 -19.813 1.00 78.00 85 GLY A N 1
ATOM 554 C CA . GLY A 1 85 ? 18.949 -0.472 -18.846 1.00 78.00 85 GLY A CA 1
ATOM 555 C C . GLY A 1 85 ? 18.877 -1.063 -17.437 1.00 78.00 85 GLY A C 1
ATOM 556 O O . GLY A 1 85 ? 19.782 -0.837 -16.635 1.00 78.00 85 GLY A O 1
ATOM 557 N N . GLN A 1 86 ? 17.894 -1.921 -17.181 1.00 88.06 86 GLN A N 1
ATOM 558 C CA . GLN A 1 86 ? 17.841 -2.733 -15.973 1.00 88.06 86 GLN A CA 1
ATOM 559 C C . GLN A 1 86 ? 18.684 -4.006 -16.111 1.00 88.06 86 GLN A C 1
ATOM 561 O O . GLN A 1 86 ? 18.840 -4.592 -17.187 1.00 88.06 86 GLN A O 1
ATOM 566 N N . THR A 1 87 ? 19.222 -4.457 -14.983 1.00 89.12 87 THR A N 1
ATOM 567 C CA . THR A 1 87 ? 19.833 -5.775 -14.819 1.00 89.12 87 THR A CA 1
ATOM 568 C C . THR A 1 87 ? 18.809 -6.703 -14.180 1.00 89.12 87 THR A C 1
ATOM 570 O O . THR A 1 87 ? 18.166 -6.346 -13.203 1.00 89.12 87 THR A O 1
ATOM 573 N N . CYS A 1 88 ? 18.652 -7.909 -14.715 1.00 90.44 88 CYS A N 1
ATOM 574 C CA . CYS A 1 88 ? 17.735 -8.881 -14.135 1.00 90.44 88 CYS A CA 1
ATOM 575 C C . CYS A 1 88 ? 18.442 -9.777 -13.105 1.00 90.44 88 CYS A C 1
ATOM 577 O O . CYS A 1 88 ? 19.481 -10.371 -13.414 1.00 90.44 88 CYS A O 1
ATOM 579 N N . GLU A 1 89 ? 17.879 -9.888 -11.900 1.00 90.69 89 GLU A N 1
ATOM 580 C CA . GLU A 1 89 ? 18.369 -10.735 -10.808 1.00 90.69 89 GLU A CA 1
ATOM 581 C C . GLU A 1 89 ? 17.456 -11.959 -10.613 1.00 90.69 89 GLU A C 1
ATOM 583 O O . GLU A 1 89 ? 16.496 -11.918 -9.851 1.00 90.69 89 GLU A O 1
ATOM 588 N N . GLU A 1 90 ? 17.797 -13.083 -11.257 1.00 91.69 90 GLU A N 1
ATOM 589 C CA . GLU A 1 90 ? 17.065 -14.369 -11.154 1.00 91.69 90 GLU A CA 1
ATOM 590 C C . GLU A 1 90 ? 16.893 -14.893 -9.720 1.00 91.69 90 GLU A C 1
ATOM 592 O O . GLU A 1 90 ? 15.980 -15.651 -9.436 1.00 91.69 90 GLU A O 1
ATOM 597 N N . ALA A 1 91 ? 17.809 -14.574 -8.804 1.00 91.00 91 ALA A N 1
ATOM 598 C CA . ALA A 1 91 ? 17.736 -15.112 -7.445 1.00 91.00 91 ALA A CA 1
ATOM 599 C C . ALA A 1 91 ? 16.608 -14.481 -6.612 1.00 91.00 91 ALA A C 1
ATOM 601 O O . ALA A 1 91 ? 16.165 -15.093 -5.641 1.00 91.00 91 ALA A O 1
ATOM 602 N N . ASP A 1 92 ? 16.192 -13.272 -6.992 1.00 88.88 92 ASP A N 1
ATOM 603 C CA . ASP A 1 92 ? 15.236 -12.434 -6.272 1.00 88.88 92 ASP A CA 1
ATOM 604 C C . ASP A 1 92 ? 13.994 -12.117 -7.132 1.00 88.88 92 ASP A C 1
ATOM 606 O O . ASP A 1 92 ? 13.177 -11.293 -6.728 1.00 88.88 92 ASP A O 1
ATOM 610 N N . ASP A 1 93 ? 13.867 -12.750 -8.309 1.00 91.50 93 ASP A N 1
ATOM 611 C CA . ASP A 1 93 ? 12.789 -12.559 -9.291 1.00 91.50 93 ASP A CA 1
ATOM 612 C C . ASP A 1 93 ? 12.457 -11.080 -9.560 1.00 91.50 93 ASP A C 1
ATOM 614 O O . ASP A 1 93 ? 11.293 -10.672 -9.569 1.00 91.50 93 ASP A O 1
ATOM 618 N N . ARG A 1 94 ? 13.492 -10.248 -9.749 1.00 88.75 94 ARG A N 1
ATOM 619 C CA . ARG A 1 94 ? 13.328 -8.793 -9.891 1.00 88.75 94 ARG A CA 1
ATOM 620 C C . ARG A 1 94 ? 14.265 -8.153 -10.906 1.00 88.75 94 ARG A C 1
ATOM 622 O O . ARG A 1 94 ? 15.334 -8.673 -11.235 1.00 88.75 94 ARG A O 1
ATOM 629 N N . CYS A 1 95 ? 13.867 -6.969 -11.347 1.00 89.31 95 CYS A N 1
ATOM 630 C CA . CYS A 1 95 ? 14.682 -6.071 -12.146 1.00 89.31 95 CYS A CA 1
ATOM 631 C C . CYS A 1 95 ? 15.330 -5.036 -11.229 1.00 89.31 95 CYS A C 1
ATOM 633 O O . CYS A 1 95 ? 14.657 -4.461 -10.380 1.00 89.31 95 CYS A O 1
ATOM 635 N N . VAL A 1 96 ? 16.638 -4.830 -11.372 1.00 85.31 96 VAL A N 1
ATOM 636 C CA . VAL A 1 96 ? 17.387 -3.825 -10.615 1.00 85.31 96 VAL A CA 1
ATOM 637 C C . VAL A 1 96 ? 18.018 -2.827 -11.565 1.00 85.31 96 VAL A C 1
ATOM 639 O O . VAL A 1 96 ? 18.603 -3.202 -12.587 1.00 85.31 96 VAL A O 1
ATOM 642 N N . THR A 1 97 ? 17.958 -1.555 -11.209 1.00 86.56 97 THR A N 1
ATOM 643 C CA . THR A 1 97 ? 18.666 -0.514 -11.943 1.00 86.56 97 THR A CA 1
ATOM 644 C C . THR A 1 97 ? 20.079 -0.373 -11.408 1.00 86.56 97 THR A C 1
ATOM 646 O O . THR A 1 97 ? 20.344 -0.400 -10.206 1.00 86.56 97 THR A O 1
ATOM 649 N N . THR A 1 98 ? 21.031 -0.250 -12.331 1.00 82.38 98 THR A N 1
ATOM 650 C CA . THR A 1 98 ? 22.413 0.084 -11.994 1.00 82.38 98 THR A CA 1
ATOM 651 C C . THR A 1 98 ? 22.814 1.325 -12.766 1.00 82.38 98 THR A C 1
ATOM 653 O O . THR A 1 98 ? 22.739 1.333 -13.995 1.00 82.38 98 THR A O 1
ATOM 656 N N . CYS A 1 99 ? 23.350 2.318 -12.063 1.00 84.00 99 CYS A N 1
ATOM 657 C CA . CYS A 1 99 ? 23.720 3.618 -12.636 1.00 84.00 99 CYS A CA 1
ATOM 658 C C . CYS A 1 99 ? 24.828 3.547 -13.696 1.00 84.00 99 CYS A C 1
ATOM 660 O O . CYS A 1 99 ? 25.118 4.532 -14.370 1.00 84.00 99 CYS A O 1
ATOM 662 N N . ASP A 1 100 ? 25.474 2.388 -13.835 1.00 76.69 100 ASP A N 1
ATOM 663 C CA . ASP A 1 100 ? 26.442 2.120 -14.894 1.00 76.69 100 ASP A CA 1
ATOM 664 C C . ASP A 1 100 ? 25.772 1.920 -16.272 1.00 76.69 100 ASP A C 1
ATOM 666 O O . ASP A 1 100 ? 26.458 2.028 -17.293 1.00 76.69 100 ASP A O 1
ATOM 670 N N . VAL A 1 101 ? 24.464 1.619 -16.315 1.00 76.00 101 VAL A N 1
ATOM 671 C CA . VAL A 1 101 ? 23.708 1.325 -17.545 1.00 76.00 101 VAL A CA 1
ATOM 672 C C . VAL A 1 101 ? 22.692 2.428 -17.863 1.00 76.00 101 VAL A C 1
ATOM 674 O O . VAL A 1 101 ? 22.835 3.078 -18.899 1.00 76.00 101 VAL A O 1
ATOM 677 N N . THR A 1 102 ? 21.713 2.665 -16.985 1.00 83.19 102 THR A N 1
ATOM 678 C CA . THR A 1 102 ? 20.790 3.815 -17.028 1.00 83.19 102 THR A CA 1
ATOM 679 C C . THR A 1 102 ? 20.450 4.252 -15.603 1.00 83.19 102 THR A C 1
ATOM 681 O O . THR A 1 102 ? 20.543 3.439 -14.685 1.00 83.19 102 THR A O 1
ATOM 684 N N . GLY A 1 103 ? 20.147 5.538 -15.420 1.00 89.44 103 GLY A N 1
ATOM 685 C CA . GLY A 1 103 ? 19.640 6.082 -14.154 1.00 89.44 103 GLY A CA 1
ATOM 686 C C . GLY A 1 103 ? 18.115 6.137 -14.089 1.00 89.44 103 GLY A C 1
ATOM 687 O O . GLY A 1 103 ? 17.599 6.063 -12.989 1.00 89.44 103 GLY A O 1
ATOM 688 N N . ASP A 1 104 ? 17.467 6.216 -15.252 1.00 92.38 104 ASP A N 1
ATOM 689 C CA . ASP A 1 104 ? 16.023 6.335 -15.495 1.00 92.38 104 ASP A CA 1
ATOM 690 C C . ASP A 1 104 ? 15.678 5.242 -16.524 1.00 92.38 104 ASP A C 1
ATOM 692 O O . ASP A 1 104 ? 16.088 5.329 -17.694 1.00 92.38 104 ASP A O 1
ATOM 696 N N . ALA A 1 105 ? 15.108 4.126 -16.078 1.00 91.12 105 ALA A N 1
ATOM 697 C CA . ALA A 1 105 ? 14.854 2.951 -16.909 1.00 91.12 105 ALA A CA 1
ATOM 698 C C . ALA A 1 105 ? 13.436 2.907 -17.486 1.00 91.12 105 ALA A C 1
ATOM 700 O O . ALA A 1 105 ? 13.243 2.310 -18.555 1.00 91.12 105 ALA A O 1
ATOM 701 N N . ASP A 1 106 ? 12.460 3.535 -16.838 1.00 92.06 106 ASP A N 1
ATOM 702 C CA . ASP A 1 106 ? 11.085 3.606 -17.335 1.00 92.06 106 ASP A CA 1
ATOM 703 C C . ASP A 1 106 ? 10.778 4.861 -18.171 1.00 92.06 106 ASP A C 1
ATOM 705 O O . ASP A 1 106 ? 9.802 4.881 -18.936 1.00 92.06 106 ASP A O 1
ATOM 709 N N . GLY A 1 107 ? 11.684 5.839 -18.158 1.00 92.62 107 GLY A N 1
ATOM 710 C CA . GLY A 1 107 ? 11.662 7.017 -19.008 1.00 92.62 107 GLY A CA 1
ATOM 711 C C . GLY A 1 107 ? 10.705 8.104 -18.534 1.00 92.62 107 GLY A C 1
ATOM 712 O O . GLY A 1 107 ? 10.235 8.884 -19.379 1.00 92.62 107 GLY A O 1
ATOM 713 N N . ASP A 1 108 ? 10.377 8.156 -17.245 1.00 93.62 108 ASP A N 1
ATOM 714 C CA . ASP A 1 108 ? 9.525 9.198 -16.674 1.00 93.62 108 ASP A CA 1
ATOM 715 C C . ASP A 1 108 ? 10.254 10.521 -16.383 1.00 93.62 108 ASP A C 1
ATOM 717 O O . ASP A 1 108 ? 9.615 11.571 -16.228 1.00 93.62 108 ASP A O 1
ATOM 721 N N . GLY A 1 109 ? 11.588 10.507 -16.459 1.00 94.31 109 GLY A N 1
ATOM 722 C CA . GLY A 1 109 ? 12.449 11.666 -16.271 1.00 94.31 109 GLY A CA 1
ATOM 723 C C . GLY A 1 109 ? 13.025 11.819 -14.864 1.00 94.31 109 GLY A C 1
ATOM 724 O O . GLY A 1 109 ? 13.667 12.850 -14.614 1.00 94.31 109 GLY A O 1
ATOM 725 N N . HIS A 1 110 ? 12.831 10.844 -13.977 1.00 94.62 110 HIS A N 1
ATOM 726 C CA . HIS A 1 110 ? 13.447 10.769 -12.656 1.00 94.62 110 HIS A CA 1
ATOM 727 C C . HIS A 1 110 ? 14.466 9.628 -12.601 1.00 94.62 110 HIS A C 1
ATOM 729 O O . HIS A 1 110 ? 14.313 8.602 -13.241 1.00 94.62 110 HIS A O 1
ATOM 735 N N . ASP A 1 111 ? 15.564 9.842 -11.870 1.00 94.00 111 ASP A N 1
ATOM 736 C CA . ASP A 1 111 ? 16.562 8.787 -11.670 1.00 94.00 111 ASP A CA 1
ATOM 737 C C . ASP A 1 111 ? 16.180 7.917 -10.449 1.00 94.00 111 ASP A C 1
ATOM 739 O O . ASP A 1 111 ? 15.700 8.443 -9.435 1.00 94.00 111 ASP A O 1
ATOM 743 N N . ALA A 1 112 ? 16.519 6.627 -10.492 1.00 92.25 112 ALA A N 1
ATOM 744 C CA . ALA A 1 112 ? 16.391 5.666 -9.396 1.00 92.25 112 ALA A CA 1
ATOM 745 C C . ALA A 1 112 ? 17.137 6.100 -8.108 1.00 92.25 112 ALA A C 1
ATOM 747 O O . ALA A 1 112 ? 18.142 6.839 -8.170 1.00 92.25 112 ALA A O 1
ATOM 748 N N . PRO A 1 113 ? 16.764 5.587 -6.914 1.00 90.31 113 PRO A N 1
ATOM 749 C CA . PRO A 1 113 ? 17.339 6.019 -5.641 1.00 90.31 113 PRO A CA 1
ATOM 750 C C . PRO A 1 113 ? 18.817 5.647 -5.519 1.00 90.31 113 PRO A C 1
ATOM 752 O O . PRO A 1 113 ? 19.615 6.402 -4.953 1.00 90.31 113 PRO A O 1
ATOM 755 N N . GLU A 1 114 ? 19.227 4.506 -6.081 1.00 88.69 114 GLU A N 1
ATOM 756 C CA . GLU A 1 114 ? 20.622 4.049 -6.081 1.00 88.69 114 GLU A CA 1
ATOM 757 C C . GLU A 1 114 ? 21.530 4.982 -6.892 1.00 88.69 114 GLU A C 1
ATOM 759 O O . GLU A 1 114 ? 22.739 5.047 -6.641 1.00 88.69 114 GLU A O 1
ATOM 764 N N . CYS A 1 115 ? 20.944 5.736 -7.825 1.00 90.69 115 CYS A N 1
ATOM 765 C CA . CYS A 1 115 ? 21.614 6.735 -8.653 1.00 90.69 115 CYS A CA 1
ATOM 766 C C . CYS A 1 115 ? 21.564 8.144 -8.060 1.00 90.69 115 CYS A C 1
ATOM 768 O O . CYS A 1 115 ? 22.155 9.075 -8.613 1.00 90.69 115 CYS A O 1
ATOM 770 N N . GLY A 1 116 ? 20.973 8.281 -6.871 1.00 90.62 116 GLY A N 1
ATOM 771 C CA . GLY A 1 116 ? 20.829 9.544 -6.160 1.00 90.62 116 GLY A CA 1
ATOM 772 C C . GLY A 1 116 ? 19.645 10.382 -6.633 1.00 90.62 116 GLY A C 1
ATOM 773 O O . GLY A 1 116 ? 19.598 11.566 -6.289 1.00 90.62 116 GLY A O 1
ATOM 774 N N . GLY A 1 117 ? 18.733 9.794 -7.411 1.00 93.50 117 GLY A N 1
ATOM 775 C CA . GLY A 1 117 ? 17.437 10.384 -7.702 1.00 93.50 117 GLY A CA 1
ATOM 776 C C . GLY A 1 117 ? 16.391 10.027 -6.645 1.00 93.50 117 GLY A C 1
ATOM 777 O O . GLY A 1 117 ? 16.731 9.671 -5.513 1.00 93.50 117 GLY A O 1
ATOM 778 N N . LEU A 1 118 ? 15.127 10.234 -6.995 1.00 94.94 118 LEU A N 1
ATOM 779 C CA . LEU A 1 118 ? 13.983 10.166 -6.082 1.00 94.94 118 LEU A CA 1
ATOM 780 C C . LEU A 1 118 ? 12.855 9.267 -6.609 1.00 94.94 118 LEU A C 1
ATOM 782 O O . LEU A 1 118 ? 11.838 9.150 -5.936 1.00 94.94 118 LEU A O 1
ATOM 786 N N . ASP A 1 119 ? 13.029 8.662 -7.783 1.00 95.06 119 ASP A N 1
ATOM 787 C CA . ASP A 1 119 ? 12.108 7.659 -8.309 1.00 95.06 119 ASP A CA 1
ATOM 788 C C . ASP A 1 119 ? 12.148 6.423 -7.410 1.00 95.06 119 ASP A C 1
ATOM 790 O O . ASP A 1 119 ? 13.211 5.855 -7.206 1.00 95.06 119 ASP A O 1
ATOM 794 N N . CYS A 1 120 ? 11.026 6.034 -6.819 1.00 93.56 120 CYS A N 1
ATOM 795 C CA . CYS A 1 120 ? 10.941 4.917 -5.888 1.00 93.56 120 CYS A CA 1
ATOM 796 C C . CYS A 1 120 ? 10.704 3.565 -6.576 1.00 93.56 120 CYS A C 1
ATOM 798 O O . CYS A 1 120 ? 10.886 2.531 -5.924 1.00 93.56 120 CYS A O 1
ATOM 800 N N . ASP A 1 121 ? 10.347 3.553 -7.860 1.00 92.44 121 ASP A N 1
ATOM 801 C CA . ASP A 1 121 ? 10.177 2.354 -8.672 1.00 92.44 121 ASP A CA 1
ATOM 802 C C . ASP A 1 121 ? 10.492 2.660 -10.139 1.00 92.44 121 ASP A C 1
ATOM 804 O O . ASP A 1 121 ? 9.600 2.811 -10.968 1.00 92.44 121 ASP A O 1
ATOM 808 N N . ASP A 1 122 ? 11.783 2.589 -10.454 1.00 91.25 122 ASP A N 1
ATOM 809 C CA . ASP A 1 122 ? 12.365 2.803 -11.786 1.00 91.25 122 ASP A CA 1
ATOM 810 C C . ASP A 1 122 ? 11.976 1.720 -12.819 1.00 91.25 122 ASP A C 1
ATOM 812 O O . ASP A 1 122 ? 12.658 1.479 -13.817 1.00 91.25 122 ASP A O 1
ATOM 816 N N . SER A 1 123 ? 10.910 0.965 -12.550 1.00 90.62 123 SER A N 1
ATOM 817 C CA . SER A 1 123 ? 10.261 0.040 -13.474 1.00 90.62 123 SER A CA 1
ATOM 818 C C . SER A 1 123 ? 8.816 0.426 -13.823 1.00 90.62 123 SER A C 1
ATOM 820 O O . SER A 1 123 ? 8.235 -0.195 -14.724 1.00 90.62 123 SER A O 1
ATOM 822 N N . ASP A 1 124 ? 8.241 1.442 -13.172 1.00 92.00 124 ASP A N 1
ATOM 823 C CA . ASP A 1 124 ? 6.885 1.940 -13.404 1.00 92.00 124 ASP A CA 1
ATOM 824 C C . ASP A 1 124 ? 6.858 3.472 -13.441 1.00 92.00 124 ASP A C 1
ATOM 826 O O . ASP A 1 124 ? 6.681 4.120 -12.419 1.00 92.00 124 ASP A O 1
ATOM 830 N N . ALA A 1 125 ? 6.822 4.027 -14.658 1.00 94.38 125 ALA A N 1
ATOM 831 C CA . ALA A 1 125 ? 6.811 5.468 -14.959 1.00 94.38 125 ALA A CA 1
ATOM 832 C C . ALA A 1 125 ? 5.650 6.288 -14.345 1.00 94.38 125 ALA A C 1
ATOM 834 O O . ALA A 1 125 ? 5.431 7.459 -14.679 1.00 94.38 125 ALA A O 1
ATOM 835 N N . ARG A 1 126 ? 4.787 5.650 -13.553 1.00 94.62 126 ARG A N 1
ATOM 836 C CA . ARG A 1 126 ? 3.712 6.274 -12.774 1.00 94.62 126 ARG A CA 1
ATOM 837 C C . ARG A 1 126 ? 4.064 6.399 -11.291 1.00 94.62 126 ARG A C 1
ATOM 839 O O . ARG A 1 126 ? 3.207 6.878 -10.554 1.00 94.62 126 ARG A O 1
ATOM 846 N N . ARG A 1 127 ? 5.244 5.942 -10.876 1.00 95.38 127 ARG A N 1
ATOM 847 C CA . ARG A 1 127 ? 5.740 5.965 -9.506 1.00 95.38 127 ARG A CA 1
ATOM 848 C C . ARG A 1 127 ? 6.972 6.841 -9.413 1.00 95.38 127 ARG A C 1
ATOM 850 O O . ARG A 1 127 ? 8.088 6.368 -9.515 1.00 95.38 127 ARG A O 1
ATOM 857 N N . ASN A 1 128 ? 6.765 8.132 -9.238 1.00 96.44 128 ASN A N 1
ATOM 858 C CA . ASN A 1 128 ? 7.845 9.103 -9.205 1.00 96.44 128 ASN A CA 1
ATOM 859 C C . ASN A 1 128 ? 7.422 10.374 -8.471 1.00 96.44 128 ASN A C 1
ATOM 861 O O . ASN A 1 128 ? 6.231 10.639 -8.357 1.00 96.44 128 ASN A O 1
ATOM 865 N N . PRO A 1 129 ? 8.369 11.242 -8.076 1.00 96.94 129 PRO A N 1
ATOM 866 C CA . PRO A 1 129 ? 8.092 12.471 -7.325 1.00 96.94 129 PRO A CA 1
ATOM 867 C C . PRO A 1 129 ? 7.069 13.446 -7.918 1.00 96.94 129 PRO A C 1
ATOM 869 O O . PRO A 1 129 ? 6.594 14.338 -7.214 1.00 96.94 129 PRO A O 1
ATOM 872 N N . ASP A 1 130 ? 6.792 13.358 -9.221 1.00 95.75 130 ASP A N 1
ATOM 873 C CA . ASP A 1 130 ? 5.826 14.220 -9.907 1.00 95.75 130 ASP A CA 1
ATOM 874 C C . ASP A 1 130 ? 4.469 13.527 -10.135 1.00 95.75 130 ASP A C 1
ATOM 876 O O . ASP A 1 130 ? 3.540 14.144 -10.680 1.00 95.75 130 ASP A O 1
ATOM 880 N N . ALA A 1 131 ? 4.337 12.256 -9.753 1.00 96.00 131 ALA A N 1
ATOM 881 C CA . ALA A 1 131 ? 3.095 11.519 -9.856 1.00 96.00 131 ALA A CA 1
ATOM 882 C C . ALA A 1 131 ? 2.037 12.083 -8.899 1.00 96.00 131 ALA A C 1
ATOM 884 O O . ALA A 1 131 ? 2.286 12.893 -8.010 1.00 96.00 131 ALA A O 1
ATOM 885 N N . THR A 1 132 ? 0.787 11.706 -9.150 1.00 94.75 132 THR A N 1
ATOM 886 C CA . THR A 1 132 ? -0.313 12.026 -8.242 1.00 94.75 132 THR A CA 1
ATOM 887 C C . THR A 1 132 ? -0.575 10.814 -7.384 1.00 94.75 132 THR A C 1
ATOM 889 O O . THR A 1 132 ? -0.921 9.774 -7.937 1.00 94.75 132 THR A O 1
ATOM 892 N N . GLU A 1 133 ? -0.502 11.003 -6.077 1.00 94.06 133 GLU A N 1
ATOM 893 C CA . GLU A 1 133 ? -0.833 9.983 -5.097 1.00 94.06 133 GLU A CA 1
ATOM 894 C C . GLU A 1 133 ? -2.285 9.495 -5.220 1.00 94.06 133 GLU A C 1
ATOM 896 O O . GLU A 1 133 ? -3.240 10.287 -5.304 1.00 94.06 133 GLU A O 1
ATOM 901 N N . VAL A 1 134 ? -2.470 8.177 -5.235 1.00 93.31 134 VAL A N 1
ATOM 902 C CA . VAL A 1 134 ? -3.756 7.509 -5.391 1.00 93.31 134 VAL A CA 1
ATOM 903 C C . VAL A 1 134 ? -4.025 6.635 -4.179 1.00 93.31 134 VAL A C 1
ATOM 905 O O . VAL A 1 134 ? -3.254 5.787 -3.775 1.00 93.31 134 VAL A O 1
ATOM 908 N N . CYS A 1 135 ? -5.228 6.770 -3.628 1.00 93.62 135 CYS A N 1
ATOM 909 C CA . CYS A 1 135 ? -5.693 5.796 -2.655 1.00 93.62 135 CYS A CA 1
ATOM 910 C C . CYS A 1 135 ? -6.080 4.495 -3.365 1.00 93.62 135 CYS A C 1
ATOM 912 O O . CYS A 1 135 ? -7.169 4.394 -3.961 1.00 93.62 135 CYS A O 1
ATOM 914 N N . ASP A 1 136 ? -5.199 3.509 -3.277 1.00 90.25 136 ASP A N 1
ATOM 915 C CA . ASP A 1 136 ? -5.344 2.194 -3.870 1.00 90.25 136 ASP A CA 1
ATOM 916 C C . ASP A 1 136 ? -5.225 1.078 -2.800 1.00 90.25 136 ASP A C 1
ATOM 918 O O . ASP A 1 136 ? -4.713 1.296 -1.704 1.00 90.25 136 ASP A O 1
ATOM 922 N N . PRO A 1 137 ? -5.774 -0.122 -3.060 1.00 87.12 137 PRO A N 1
ATOM 923 C CA . PRO A 1 137 ? -5.789 -1.207 -2.079 1.00 87.12 137 PRO A CA 1
ATOM 924 C C . PRO A 1 137 ? -4.454 -1.952 -1.948 1.00 87.12 137 PRO A C 1
ATOM 926 O O . PRO A 1 137 ? -4.309 -2.728 -1.002 1.00 87.12 137 PRO A O 1
ATOM 929 N N . ASP A 1 138 ? -3.539 -1.789 -2.906 1.00 89.94 138 ASP A N 1
ATOM 930 C CA . ASP A 1 138 ? -2.215 -2.406 -2.886 1.00 89.94 138 ASP A CA 1
ATOM 931 C C . ASP A 1 138 ? -1.220 -1.567 -2.057 1.00 89.94 138 ASP A C 1
ATOM 933 O O . ASP A 1 138 ? -0.159 -2.079 -1.695 1.00 89.94 138 ASP A O 1
ATOM 937 N N . GLY A 1 139 ? -1.604 -0.345 -1.659 1.00 90.94 139 GLY A N 1
ATOM 938 C CA . GLY A 1 139 ? -0.921 0.469 -0.652 1.00 90.94 139 GLY A CA 1
ATOM 939 C C . GLY A 1 139 ? 0.358 1.098 -1.191 1.00 90.94 139 GLY A C 1
ATOM 940 O O . GLY A 1 139 ? 1.450 0.897 -0.645 1.00 90.94 139 GLY A O 1
ATOM 941 N N . VAL A 1 140 ? 0.217 1.725 -2.348 1.00 92.44 140 VAL A N 1
ATOM 942 C CA . VAL A 1 140 ? 1.244 1.789 -3.362 1.00 92.44 140 VAL A CA 1
ATOM 943 C C . VAL A 1 140 ? 1.687 3.244 -3.513 1.00 92.44 140 VAL A C 1
ATOM 945 O O . VAL A 1 140 ? 1.006 4.041 -4.123 1.00 92.44 140 VAL A O 1
ATOM 948 N N . ASP A 1 141 ? 2.887 3.558 -3.028 1.00 95.25 141 ASP A N 1
ATOM 949 C CA . ASP A 1 141 ? 3.429 4.928 -3.051 1.00 95.25 141 ASP A CA 1
ATOM 950 C C . ASP A 1 141 ? 3.717 5.366 -4.496 1.00 95.25 141 ASP A C 1
ATOM 952 O O . ASP A 1 141 ? 4.614 4.816 -5.152 1.00 95.25 141 ASP A O 1
ATOM 956 N N . GLU A 1 142 ? 2.886 6.254 -5.044 1.00 95.19 142 GLU A N 1
ATOM 957 C CA . GLU A 1 142 ? 3.015 6.710 -6.427 1.00 95.19 142 GLU A CA 1
ATOM 958 C C . GLU A 1 142 ? 3.826 7.981 -6.534 1.00 95.19 142 GLU A C 1
ATOM 960 O O . GLU A 1 142 ? 4.585 8.111 -7.488 1.00 95.19 142 GLU A O 1
ATOM 965 N N . ASP A 1 143 ? 3.698 8.910 -5.591 1.00 95.88 143 ASP A N 1
ATOM 966 C CA . ASP A 1 143 ? 4.475 10.148 -5.632 1.00 95.88 143 ASP A CA 1
ATOM 967 C C . ASP A 1 143 ? 5.832 10.065 -4.912 1.00 95.88 143 ASP A C 1
ATOM 969 O O . ASP A 1 143 ? 6.564 11.054 -4.830 1.00 95.88 143 ASP A O 1
ATOM 973 N N . CYS A 1 144 ? 6.210 8.874 -4.444 1.00 95.69 144 CYS A N 1
ATOM 974 C CA . CYS A 1 144 ? 7.453 8.595 -3.730 1.00 95.69 144 CYS A CA 1
ATOM 975 C C . CYS A 1 144 ? 7.635 9.437 -2.453 1.00 95.69 144 CYS A C 1
ATOM 977 O O . CYS A 1 144 ? 8.764 9.624 -1.970 1.00 95.69 144 CYS A O 1
ATOM 979 N N . ASP A 1 145 ? 6.537 9.955 -1.899 1.00 94.88 145 ASP A N 1
ATOM 980 C CA . ASP A 1 145 ? 6.463 10.534 -0.569 1.00 94.88 145 ASP A CA 1
ATOM 981 C C . ASP A 1 145 ? 5.644 9.595 0.338 1.00 94.88 145 ASP A C 1
ATOM 983 O O . ASP A 1 145 ? 4.418 9.573 0.301 1.00 94.88 145 ASP A O 1
ATOM 987 N N . PRO A 1 146 ? 6.271 8.885 1.292 1.00 92.44 146 PRO A N 1
ATOM 988 C CA . PRO A 1 146 ? 5.551 7.938 2.145 1.00 92.44 146 PRO A CA 1
ATOM 989 C C . PRO A 1 146 ? 4.580 8.617 3.130 1.00 92.44 146 PRO A C 1
ATOM 991 O O . PRO A 1 146 ? 3.997 7.951 3.986 1.00 92.44 146 PRO A O 1
ATOM 994 N N . THR A 1 147 ? 4.485 9.950 3.115 1.00 92.56 147 THR A N 1
ATOM 995 C CA . THR A 1 147 ? 3.598 10.736 3.979 1.00 92.56 147 THR A CA 1
ATOM 996 C C . THR A 1 147 ? 2.389 11.313 3.256 1.00 92.56 147 THR A C 1
ATOM 998 O O . THR A 1 147 ? 1.472 11.807 3.923 1.00 92.56 147 THR A O 1
ATOM 1001 N N . THR A 1 148 ? 2.374 11.275 1.928 1.00 93.56 148 THR A N 1
ATOM 1002 C CA . THR A 1 148 ? 1.185 11.575 1.138 1.00 93.56 148 THR A CA 1
ATOM 1003 C C . THR A 1 148 ? 0.299 10.335 1.140 1.00 93.56 148 THR A C 1
ATOM 1005 O O . THR A 1 148 ? 0.753 9.205 1.273 1.00 93.56 148 THR A O 1
ATOM 1008 N N . LEU A 1 149 ? -1.007 10.565 1.128 1.00 92.06 149 LEU A N 1
ATOM 1009 C CA . LEU A 1 149 ? -2.023 9.527 1.045 1.00 92.06 149 LEU A CA 1
ATOM 1010 C C . LEU A 1 149 ? -3.090 10.100 0.122 1.00 92.06 149 LEU A C 1
ATOM 1012 O O . LEU A 1 149 ? -3.457 11.269 0.275 1.00 92.06 149 LEU A O 1
ATOM 1016 N N . GLY A 1 150 ? -3.573 9.322 -0.845 1.00 90.00 150 GLY A N 1
ATOM 1017 C CA . GLY A 1 150 ? -4.549 9.835 -1.805 1.00 90.00 150 GLY A CA 1
ATOM 1018 C C . GLY A 1 150 ? -5.801 10.420 -1.128 1.00 90.00 150 GLY A C 1
ATOM 1019 O O . GLY A 1 150 ? -6.202 10.003 -0.046 1.00 90.00 150 GLY A O 1
ATOM 1020 N N . ASP A 1 151 ? -6.476 11.358 -1.798 1.00 92.38 151 ASP A N 1
ATOM 1021 C CA . ASP A 1 151 ? -7.548 12.199 -1.221 1.00 92.38 151 ASP A CA 1
ATOM 1022 C C . ASP A 1 151 ? -8.911 11.488 -0.985 1.00 92.38 151 ASP A C 1
ATOM 1024 O O . ASP A 1 151 ? -9.979 12.106 -1.101 1.00 92.38 151 ASP A O 1
ATOM 1028 N N . ARG A 1 152 ? -8.942 10.173 -0.739 1.00 95.06 152 ARG A N 1
ATOM 1029 C CA . ARG A 1 152 ? -10.210 9.455 -0.526 1.00 95.06 152 ARG A CA 1
ATOM 1030 C C . ARG A 1 152 ? -10.751 9.723 0.882 1.00 95.06 152 ARG A C 1
ATOM 1032 O O . ARG A 1 152 ? -10.219 9.233 1.869 1.00 95.06 152 ARG A O 1
ATOM 1039 N N . ASP A 1 153 ? -11.863 10.446 0.895 1.00 96.00 153 ASP A N 1
ATOM 1040 C CA . ASP A 1 153 ? -12.73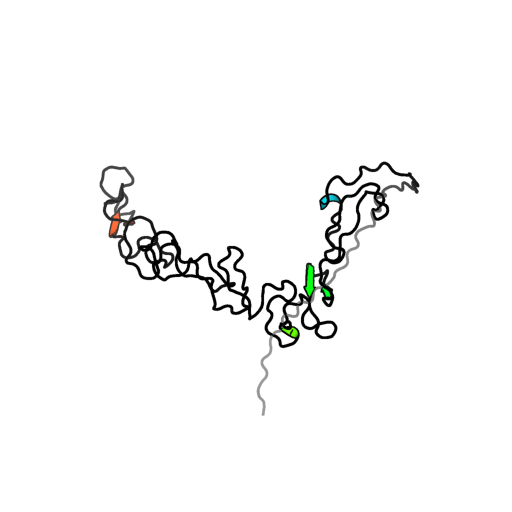4 10.713 2.042 1.00 96.00 153 ASP A CA 1
ATOM 1041 C C . ASP A 1 153 ? -14.185 10.738 1.511 1.00 96.00 153 ASP A C 1
ATOM 1043 O O . ASP A 1 153 ? -14.668 11.730 0.937 1.00 96.00 153 ASP A O 1
ATOM 1047 N N . ALA A 1 154 ? -14.853 9.584 1.535 1.00 96.69 154 ALA A N 1
ATOM 1048 C CA . ALA A 1 154 ? -16.139 9.394 0.871 1.00 96.69 154 ALA A CA 1
ATOM 1049 C C . ALA A 1 154 ? -17.329 9.905 1.696 1.00 96.69 154 ALA A C 1
ATOM 1051 O O . ALA A 1 154 ? -18.353 10.278 1.099 1.00 96.69 154 ALA A O 1
ATOM 1052 N N . ASP A 1 155 ? -17.209 9.990 3.020 1.00 97.31 155 ASP A N 1
ATOM 1053 C CA . ASP A 1 155 ? -18.250 10.538 3.892 1.00 97.31 155 ASP A CA 1
ATOM 1054 C C . ASP A 1 155 ? -18.037 12.006 4.306 1.00 97.31 155 ASP A C 1
ATOM 1056 O O . ASP A 1 155 ? -19.005 12.674 4.700 1.00 97.31 155 ASP A O 1
ATOM 1060 N N . ARG A 1 156 ? -16.850 12.555 4.028 1.00 96.88 156 ARG A N 1
ATOM 1061 C CA . ARG A 1 156 ? -16.458 13.962 4.178 1.00 96.88 156 ARG A CA 1
ATOM 1062 C C . ARG A 1 156 ? -16.351 14.418 5.619 1.00 96.88 156 ARG A C 1
ATOM 1064 O O . ARG A 1 156 ? -16.732 15.556 5.937 1.00 96.88 156 ARG A O 1
ATOM 1071 N N . ASP A 1 157 ? -15.860 13.554 6.486 1.00 96.50 157 ASP A N 1
ATOM 1072 C CA . ASP A 1 157 ? -15.581 13.885 7.875 1.00 96.50 157 ASP A CA 1
ATOM 1073 C C . ASP A 1 157 ? -14.206 14.574 8.064 1.00 96.50 157 ASP A C 1
ATOM 1075 O O . ASP A 1 157 ? -13.946 15.179 9.119 1.00 96.50 157 ASP A O 1
ATOM 1079 N N . GLY A 1 158 ? -13.379 14.583 7.012 1.00 95.69 158 GLY A N 1
ATOM 1080 C CA . GLY A 1 158 ? -12.043 15.165 6.982 1.00 95.69 158 GLY A CA 1
ATOM 1081 C C . GLY A 1 158 ? -10.937 14.232 7.475 1.00 95.69 158 GLY A C 1
ATOM 1082 O O . GLY A 1 158 ? -9.862 14.735 7.816 1.00 95.69 158 GLY A O 1
ATOM 1083 N N . VAL A 1 159 ? -11.195 12.930 7.550 1.00 96.94 159 VAL A N 1
ATOM 1084 C CA . VAL A 1 159 ? -10.229 11.868 7.827 1.00 96.94 159 VAL A CA 1
ATOM 1085 C C . VAL A 1 159 ? -10.128 10.991 6.577 1.00 96.94 159 VAL A C 1
ATOM 1087 O O . VAL A 1 159 ? -11.107 10.758 5.880 1.00 96.94 159 VAL A O 1
ATOM 1090 N N . LEU A 1 160 ? -8.912 10.574 6.226 1.00 95.81 160 LEU A N 1
ATOM 1091 C CA . LEU A 1 160 ? -8.701 9.715 5.062 1.00 95.81 160 LEU A CA 1
ATOM 1092 C C . LEU A 1 160 ? -9.034 8.263 5.406 1.00 95.81 160 LEU A C 1
ATOM 1094 O O . LEU A 1 160 ? -8.685 7.797 6.496 1.00 95.81 160 LEU A O 1
ATOM 1098 N N . ASP A 1 161 ? -9.639 7.559 4.448 1.00 95.69 161 ASP A N 1
ATOM 1099 C CA . ASP A 1 161 ? -9.961 6.130 4.530 1.00 95.69 161 ASP A CA 1
ATOM 1100 C C . ASP A 1 161 ? -8.729 5.323 4.960 1.00 95.69 161 ASP A C 1
ATOM 1102 O O . ASP A 1 161 ? -7.661 5.424 4.353 1.00 95.69 161 ASP A O 1
ATOM 1106 N N . ALA A 1 162 ? -8.876 4.479 5.982 1.00 94.44 162 ALA A N 1
ATOM 1107 C CA . ALA A 1 162 ? -7.797 3.641 6.501 1.00 94.44 162 ALA A CA 1
ATOM 1108 C C . ALA A 1 162 ? -7.257 2.612 5.496 1.00 94.44 162 ALA A C 1
ATOM 1110 O O . ALA A 1 162 ? -6.235 1.977 5.747 1.00 94.44 162 ALA A O 1
ATOM 1111 N N . ARG A 1 163 ? -7.931 2.425 4.357 1.00 93.31 163 ARG A N 1
ATOM 1112 C CA . ARG A 1 163 ? -7.432 1.620 3.233 1.00 93.31 163 ARG A CA 1
ATOM 1113 C C . ARG A 1 163 ? -6.457 2.373 2.331 1.00 93.31 163 ARG A C 1
ATOM 1115 O O . ARG A 1 163 ? -5.817 1.723 1.517 1.00 93.31 163 ARG A O 1
ATOM 1122 N N . CYS A 1 164 ? -6.376 3.697 2.432 1.00 94.94 164 CYS A N 1
ATOM 1123 C CA . CYS A 1 164 ? -5.358 4.481 1.742 1.00 94.94 164 CYS A CA 1
ATOM 1124 C C . CYS A 1 164 ? -4.064 4.378 2.533 1.00 94.94 164 CYS A C 1
ATOM 1126 O O . CYS A 1 164 ? -4.025 4.835 3.676 1.00 94.94 164 CYS A O 1
ATOM 1128 N N . CYS A 1 165 ? -3.035 3.781 1.945 1.00 93.62 165 CYS A N 1
ATOM 1129 C CA . CYS A 1 165 ? -1.789 3.497 2.638 1.00 93.62 165 CYS A CA 1
ATOM 1130 C C . CYS A 1 165 ? -0.588 3.660 1.715 1.00 93.62 165 CYS A C 1
ATOM 1132 O O . CYS A 1 165 ? -0.656 3.204 0.585 1.00 93.62 165 CYS A O 1
ATOM 1134 N N . ASN A 1 166 ? 0.520 4.152 2.267 1.00 92.06 166 ASN A N 1
ATOM 1135 C CA . ASN A 1 166 ? 1.869 4.008 1.728 1.00 92.06 166 ASN A CA 1
ATOM 1136 C C . ASN A 1 166 ? 2.699 3.192 2.717 1.00 92.06 166 ASN A C 1
ATOM 1138 O O . ASN A 1 166 ? 3.225 3.689 3.719 1.00 92.06 166 ASN A O 1
ATOM 1142 N N . GLY A 1 167 ? 2.755 1.881 2.473 1.00 87.06 167 GLY A N 1
ATOM 1143 C CA . GLY A 1 167 ? 3.353 0.926 3.403 1.00 87.06 167 GLY A CA 1
ATOM 1144 C C . GLY A 1 167 ? 2.658 0.928 4.771 1.00 87.06 167 GLY A C 1
ATOM 1145 O O . GLY A 1 167 ? 1.518 0.491 4.894 1.00 87.06 167 GLY A O 1
ATOM 1146 N N . ASP A 1 168 ? 3.366 1.388 5.806 1.00 89.06 168 ASP A N 1
ATOM 1147 C CA . ASP A 1 168 ? 2.871 1.411 7.193 1.00 89.06 168 ASP A CA 1
ATOM 1148 C C . ASP A 1 168 ? 2.116 2.707 7.554 1.00 89.06 168 ASP A C 1
ATOM 1150 O O . ASP A 1 168 ? 1.545 2.805 8.644 1.00 89.06 168 ASP A O 1
ATOM 1154 N N . VAL A 1 169 ? 2.151 3.726 6.689 1.00 92.75 169 VAL A N 1
ATOM 1155 C CA . VAL A 1 169 ? 1.434 4.990 6.894 1.00 92.75 169 VAL A CA 1
ATOM 1156 C C . VAL A 1 169 ? 0.093 4.877 6.191 1.00 92.75 169 VAL A C 1
ATOM 1158 O O . VAL A 1 169 ? 0.060 4.682 4.985 1.00 92.75 169 VAL A O 1
ATOM 1161 N N 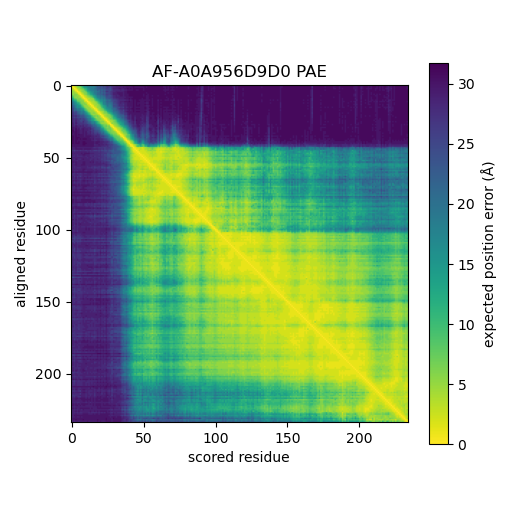. CYS A 1 170 ? -1.004 4.993 6.934 1.00 93.75 170 CYS A N 1
ATOM 1162 C CA . CYS A 1 170 ? -2.356 4.862 6.398 1.00 93.75 170 CYS A CA 1
ATOM 1163 C C . CYS A 1 170 ? -3.262 5.990 6.884 1.00 93.75 170 CYS A C 1
ATOM 1165 O O . CYS A 1 170 ? -2.954 6.673 7.867 1.00 93.75 170 CYS A O 1
ATOM 1167 N N . GLY A 1 171 ? -4.407 6.138 6.218 1.00 95.12 171 GLY A N 1
ATOM 1168 C CA . GLY A 1 171 ? -5.535 6.883 6.756 1.00 95.12 171 GLY A CA 1
ATOM 1169 C C . GLY A 1 171 ? -5.992 6.315 8.104 1.00 95.12 171 GLY A C 1
ATOM 1170 O O . GLY A 1 171 ? -5.665 5.188 8.481 1.00 95.12 171 GLY A O 1
ATOM 1171 N N . GLU A 1 172 ? -6.752 7.107 8.848 1.00 95.81 172 GLU A N 1
ATOM 1172 C CA . GLU A 1 172 ? -7.198 6.748 10.199 1.00 95.81 172 GLU A CA 1
ATOM 1173 C C . GLU A 1 172 ? -8.710 6.466 10.256 1.00 95.81 172 GLU A C 1
ATOM 1175 O O . GLU A 1 172 ? -9.225 6.095 11.310 1.00 95.81 172 GLU A O 1
ATOM 1180 N N . ASP A 1 173 ? -9.437 6.622 9.142 1.00 97.00 173 ASP A N 1
ATOM 1181 C CA . ASP A 1 173 ? -10.879 6.393 9.096 1.00 97.00 173 ASP A CA 1
ATOM 1182 C C . ASP A 1 173 ? -11.213 4.910 8.879 1.00 97.00 173 ASP A C 1
ATOM 1184 O O . ASP A 1 173 ? -11.107 4.353 7.781 1.00 97.00 173 ASP A O 1
ATOM 1188 N N . CYS A 1 174 ? -11.656 4.265 9.955 1.00 96.50 174 CYS A N 1
ATOM 1189 C CA . CYS A 1 174 ? -12.085 2.875 9.958 1.00 96.50 174 CYS A CA 1
ATOM 1190 C C . CYS A 1 174 ? -13.442 2.642 9.261 1.00 96.50 174 CYS A C 1
ATOM 1192 O O . CYS A 1 174 ? -13.803 1.485 9.000 1.00 96.50 174 CYS A O 1
ATOM 1194 N N . ALA A 1 175 ? -14.198 3.697 8.935 1.00 96.56 175 ALA A N 1
ATOM 1195 C CA . ALA A 1 175 ? -15.505 3.607 8.303 1.00 96.56 175 ALA A CA 1
ATOM 1196 C C . ALA A 1 175 ? -15.825 4.785 7.355 1.00 96.56 175 ALA A C 1
ATOM 1198 O O . ALA A 1 175 ? -16.803 5.487 7.593 1.00 96.56 175 ALA A O 1
ATOM 1199 N N . ASP A 1 176 ? -15.174 4.802 6.181 1.00 95.38 176 ASP A N 1
ATOM 1200 C CA . ASP A 1 176 ? -15.294 5.744 5.029 1.00 95.38 176 ASP A CA 1
ATOM 1201 C C . ASP A 1 176 ? -16.703 5.898 4.391 1.00 95.38 176 ASP A C 1
ATOM 1203 O O . ASP A 1 176 ? -16.895 6.262 3.234 1.00 95.38 176 ASP A O 1
ATOM 1207 N N . THR A 1 177 ? -17.768 5.534 5.095 1.00 97.00 177 THR A N 1
ATOM 1208 C CA . THR A 1 177 ? -19.161 5.759 4.682 1.00 97.00 177 THR A CA 1
ATOM 1209 C C . THR A 1 177 ? -20.019 6.336 5.810 1.00 97.00 177 THR A C 1
ATOM 1211 O O . THR A 1 177 ? -21.238 6.478 5.643 1.00 97.00 177 THR A O 1
ATOM 1214 N N . ARG A 1 178 ? -19.418 6.632 6.965 1.00 96.81 178 ARG A N 1
ATOM 1215 C CA . ARG A 1 178 ? -20.062 7.002 8.222 1.00 96.81 178 ARG A CA 1
ATOM 1216 C C . ARG A 1 178 ? -19.284 8.145 8.879 1.00 96.81 178 ARG A C 1
ATOM 1218 O O . ARG A 1 178 ? -18.544 7.917 9.815 1.00 96.81 178 ARG A O 1
ATOM 1225 N N . ALA A 1 179 ? -19.612 9.385 8.519 1.00 96.81 179 ALA A N 1
ATOM 1226 C CA . ALA A 1 179 ? -18.937 10.571 9.062 1.00 96.81 179 ALA A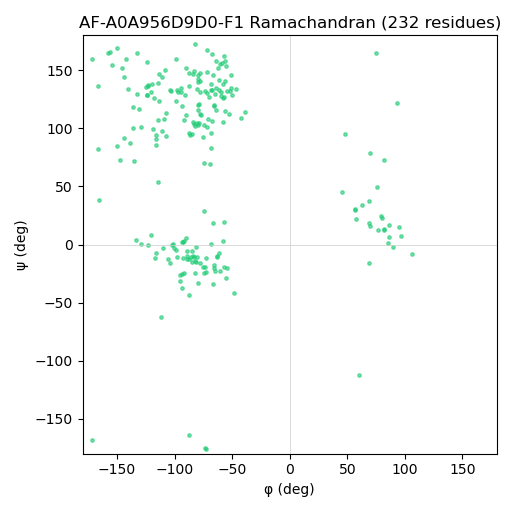 CA 1
ATOM 1227 C C . ALA A 1 179 ? -19.061 10.773 10.594 1.00 96.81 179 ALA A C 1
ATOM 1229 O O . ALA A 1 179 ? -18.505 11.721 11.155 1.00 96.81 179 ALA A O 1
ATOM 1230 N N . ASP A 1 180 ? -19.883 9.963 11.272 1.00 95.88 180 ASP A N 1
ATOM 1231 C CA . ASP A 1 180 ? -19.977 9.876 12.730 1.00 95.88 180 ASP A CA 1
ATOM 1232 C C . ASP A 1 180 ? -18.947 8.923 13.365 1.00 95.88 180 ASP A C 1
ATOM 1234 O O . ASP A 1 180 ? -18.723 9.015 14.572 1.00 95.88 180 ASP A O 1
ATOM 1238 N N . VAL A 1 181 ? -18.309 8.060 12.574 1.00 97.56 181 VAL A N 1
ATOM 1239 C CA . VAL A 1 181 ? -17.278 7.101 12.980 1.00 97.56 181 VAL A CA 1
ATOM 1240 C C . VAL A 1 181 ? -15.929 7.585 12.469 1.00 97.56 181 VAL A C 1
ATOM 1242 O O . VAL A 1 181 ? -15.742 7.673 11.267 1.00 97.56 181 VAL A O 1
ATOM 1245 N N . ARG A 1 182 ? -15.032 7.961 13.381 1.00 97.31 182 ARG A N 1
ATOM 1246 C CA . ARG A 1 182 ? -13.747 8.596 13.059 1.00 97.31 182 ARG A CA 1
ATOM 1247 C C . ARG A 1 182 ? -12.860 8.719 14.295 1.00 97.31 182 ARG A C 1
ATOM 1249 O O . ARG A 1 182 ? -13.404 8.833 15.394 1.00 97.31 182 ARG A O 1
ATOM 1256 N N . PRO A 1 183 ? -11.536 8.886 14.135 1.00 97.62 183 PRO A N 1
ATOM 1257 C CA . PRO A 1 183 ? -10.608 9.211 15.215 1.00 97.62 183 PRO A CA 1
ATOM 1258 C C . PRO A 1 183 ? -11.147 10.215 16.242 1.00 97.62 183 PRO A C 1
ATOM 1260 O O . PRO A 1 183 ? -11.374 11.395 15.943 1.00 97.62 183 PRO A O 1
ATOM 1263 N N . GLY A 1 184 ? -11.327 9.742 17.478 1.00 94.31 184 GLY A N 1
ATOM 1264 C CA . GLY A 1 184 ? -11.735 10.551 18.630 1.00 94.31 184 GLY A CA 1
ATOM 1265 C C . GLY A 1 184 ? -13.219 10.935 18.688 1.00 94.31 184 GLY A C 1
ATOM 1266 O O . GLY A 1 184 ? -13.587 11.814 19.482 1.00 94.31 184 GLY A O 1
ATOM 1267 N N . SER A 1 185 ? -14.073 10.319 17.866 1.00 97.00 185 SER A N 1
ATOM 1268 C CA . SER A 1 185 ? -15.524 10.345 18.077 1.00 97.00 185 SER A CA 1
ATOM 1269 C C . SER A 1 185 ? -15.896 9.748 19.448 1.00 97.00 185 SER A C 1
ATOM 1271 O O . SER A 1 185 ? -15.128 9.005 20.037 1.00 97.00 185 SER A O 1
ATOM 1273 N N . PRO A 1 186 ? -17.046 10.094 20.050 1.00 96.44 186 PRO A N 1
ATOM 1274 C CA . PRO A 1 186 ? -17.487 9.418 21.266 1.00 96.44 186 PRO A CA 1
ATOM 1275 C C . PRO A 1 186 ? -17.998 8.011 20.957 1.00 96.44 186 PRO A C 1
ATOM 1277 O O . PRO A 1 186 ? -18.895 7.872 20.125 1.00 96.44 186 PRO A O 1
ATOM 1280 N N . GLU A 1 187 ? -17.540 7.027 21.724 1.00 96.62 187 GLU A N 1
ATOM 1281 C CA . GLU A 1 187 ? -18.125 5.689 21.713 1.00 96.62 187 GLU A CA 1
ATOM 1282 C C . GLU A 1 187 ? -19.626 5.699 22.023 1.00 96.62 187 GLU A C 1
ATOM 1284 O O . GLU A 1 187 ? -20.133 6.416 22.903 1.00 96.62 187 GLU A O 1
ATOM 1289 N N . VAL A 1 188 ? -20.343 4.842 21.309 1.00 94.88 188 VAL A N 1
ATOM 12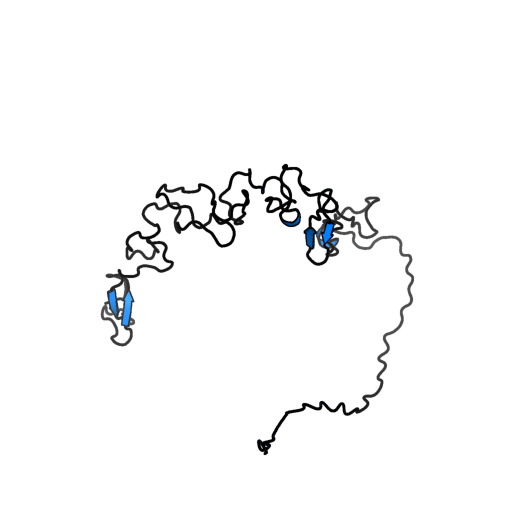90 C CA . VAL A 1 188 ? -21.744 4.505 21.509 1.00 94.88 188 VAL A CA 1
ATOM 1291 C C . VAL A 1 188 ? -21.806 3.002 21.655 1.00 94.88 188 VAL A C 1
ATOM 1293 O O . VAL A 1 188 ? -21.216 2.285 20.877 1.00 94.88 188 VAL A O 1
ATOM 1296 N N . CYS A 1 189 ? -22.568 2.520 22.637 1.00 94.12 189 CYS A N 1
ATOM 1297 C CA . CYS A 1 189 ? -22.704 1.087 22.881 1.00 94.12 189 CYS A CA 1
ATOM 1298 C C . CYS A 1 189 ? -23.595 0.415 21.815 1.00 94.12 189 CYS A C 1
ATOM 1300 O O . CYS A 1 189 ? -24.757 0.078 22.084 1.00 94.12 189 CYS A O 1
ATOM 1302 N N . ASP A 1 190 ? -23.093 0.323 20.588 1.00 93.31 190 ASP A N 1
ATOM 1303 C CA . ASP A 1 190 ? -23.772 -0.163 19.389 1.00 93.31 190 ASP A CA 1
ATOM 1304 C C . ASP A 1 190 ? -23.038 -1.330 18.705 1.00 93.31 190 ASP A C 1
ATOM 1306 O O . ASP A 1 190 ? -23.570 -1.915 17.752 1.00 93.31 190 ASP A O 1
ATOM 1310 N N . GLY A 1 191 ? -21.898 -1.746 19.266 1.00 92.50 191 GLY A N 1
ATOM 1311 C CA . GLY A 1 191 ? -21.088 -2.852 18.776 1.00 92.50 191 GLY A CA 1
ATOM 1312 C C . GLY A 1 191 ? -20.167 -2.473 17.620 1.00 92.50 191 GLY A C 1
ATOM 1313 O O . GLY A 1 191 ? -19.641 -3.382 16.968 1.00 92.50 191 GLY A O 1
ATOM 1314 N N . PHE A 1 192 ? -19.995 -1.180 17.347 1.00 94.94 192 PHE A N 1
ATOM 1315 C CA . PHE A 1 192 ? -19.019 -0.652 16.407 1.00 94.94 192 PHE A CA 1
ATOM 1316 C C . PHE A 1 192 ? -17.961 0.158 17.153 1.00 94.94 192 PHE A C 1
ATOM 1318 O O . PHE A 1 192 ? -18.257 0.813 18.139 1.00 94.94 192 PHE A O 1
ATOM 1325 N N . ASP A 1 193 ? -16.738 0.118 16.639 1.00 97.12 193 ASP A N 1
ATOM 1326 C CA . ASP A 1 193 ? -15.691 1.072 16.994 1.00 97.12 193 ASP A CA 1
ATOM 1327 C C . ASP A 1 193 ? -16.088 2.419 16.372 1.00 97.12 193 ASP A C 1
ATOM 1329 O O . ASP A 1 193 ? -16.171 2.529 15.142 1.00 97.12 193 ASP A O 1
ATOM 1333 N N . ASN A 1 194 ? -16.502 3.390 17.185 1.00 97.69 194 ASN A N 1
ATOM 1334 C CA . ASN A 1 194 ? -16.928 4.694 16.685 1.00 97.69 194 ASN A CA 1
ATOM 1335 C C . ASN A 1 194 ? -15.773 5.685 16.641 1.00 97.69 194 ASN A C 1
ATOM 1337 O O . ASN A 1 194 ? -15.845 6.645 15.871 1.00 97.69 194 ASN A O 1
ATOM 1341 N N . ASP A 1 195 ? -14.749 5.485 17.459 1.00 97.50 195 ASP A N 1
ATOM 1342 C CA . ASP A 1 195 ? -13.623 6.394 17.585 1.00 97.50 195 ASP A CA 1
ATOM 1343 C C . ASP A 1 195 ? -12.358 5.945 16.838 1.00 97.50 195 ASP A C 1
ATOM 1345 O O . ASP A 1 195 ? -11.371 6.681 16.822 1.00 97.50 195 ASP A O 1
ATOM 1349 N N . CYS A 1 196 ? -12.437 4.802 16.156 1.00 97.19 196 CYS A N 1
ATOM 1350 C CA . CYS A 1 196 ? -11.395 4.157 15.366 1.00 97.19 196 CYS A CA 1
ATOM 1351 C C . CYS A 1 196 ? -10.105 3.855 16.151 1.00 97.19 196 CYS A C 1
ATOM 1353 O O . CYS A 1 196 ? -9.019 3.846 15.563 1.00 97.19 196 CYS A O 1
ATOM 1355 N N . ASP A 1 197 ? -10.183 3.602 17.464 1.00 96.31 197 ASP A N 1
ATOM 1356 C CA . ASP A 1 197 ? -9.017 3.239 18.283 1.00 96.31 197 ASP A CA 1
ATOM 1357 C C . ASP A 1 197 ? -8.672 1.732 18.267 1.00 96.31 197 ASP A C 1
ATOM 1359 O O . ASP A 1 197 ? -7.625 1.310 18.782 1.00 96.31 197 ASP A O 1
ATOM 1363 N N . GLY A 1 198 ? -9.517 0.914 17.627 1.00 95.12 198 GLY A N 1
ATOM 1364 C CA . GLY A 1 198 ? -9.395 -0.540 17.529 1.00 95.12 198 GLY A CA 1
ATOM 1365 C C . GLY A 1 198 ? -10.092 -1.311 18.656 1.00 95.12 198 GLY A C 1
ATOM 1366 O O . GLY A 1 198 ? -10.074 -2.551 18.655 1.00 95.12 198 GLY A O 1
ATOM 1367 N N . SER A 1 199 ? -10.693 -0.612 19.614 1.00 95.69 199 SER A N 1
ATOM 1368 C CA . SER A 1 199 ? -11.575 -1.144 20.648 1.00 95.69 199 SER A CA 1
ATOM 1369 C C . SER A 1 199 ? -13.034 -0.926 20.250 1.00 95.69 199 SER A C 1
ATOM 1371 O O . SER A 1 199 ? -13.351 -0.175 19.345 1.00 95.69 199 SER A O 1
ATOM 1373 N N . VAL A 1 200 ? -13.940 -1.692 20.855 1.00 95.25 200 VAL A N 1
ATOM 1374 C CA . VAL A 1 200 ? -15.374 -1.573 20.572 1.00 95.25 200 VAL A CA 1
ATOM 1375 C C . VAL A 1 200 ? -16.097 -1.315 21.881 1.00 95.25 200 VAL A C 1
ATOM 1377 O O . VAL A 1 200 ? -15.948 -2.095 22.837 1.00 95.25 200 VAL A O 1
ATOM 1380 N N . ASP A 1 201 ? -16.926 -0.274 21.893 1.00 94.88 201 ASP A N 1
ATOM 1381 C CA . ASP A 1 201 ? -17.777 0.131 23.003 1.00 94.88 201 ASP A CA 1
ATOM 1382 C C . ASP A 1 201 ? -16.989 0.392 24.310 1.00 94.88 201 ASP A C 1
ATOM 1384 O O . ASP A 1 201 ? -17.482 0.128 25.422 1.00 94.88 201 ASP A O 1
ATOM 1388 N N . GLU A 1 202 ? -15.736 0.837 24.259 1.00 94.62 202 GLU A N 1
ATOM 1389 C CA . GLU A 1 202 ? -14.952 1.116 25.461 1.00 94.62 202 GLU A CA 1
ATOM 1390 C C . GLU A 1 202 ? -15.441 2.376 26.193 1.00 94.62 202 GLU A C 1
ATOM 1392 O O . GLU A 1 202 ? -16.056 3.291 25.657 1.00 94.62 202 GLU A O 1
ATOM 1397 N N . GLY A 1 203 ? -15.296 2.386 27.521 1.00 93.44 203 GLY A N 1
ATOM 1398 C CA . GLY A 1 203 ? -15.783 3.488 28.363 1.00 93.44 203 GLY A CA 1
ATOM 1399 C C . GLY A 1 203 ? -17.314 3.627 28.482 1.00 93.44 203 GLY A C 1
ATOM 1400 O O . GLY A 1 203 ? -17.773 4.267 29.432 1.00 93.44 203 GLY A O 1
ATOM 1401 N N . VAL A 1 204 ? -18.105 3.000 27.604 1.00 94.75 204 VAL A N 1
ATOM 1402 C CA . VAL A 1 204 ? -19.583 3.032 27.620 1.00 94.75 204 VAL A CA 1
ATOM 1403 C C . VAL A 1 204 ? -20.228 1.753 28.155 1.00 94.75 204 VAL A C 1
ATOM 1405 O O . VAL A 1 204 ? -21.399 1.760 28.550 1.00 94.75 204 VAL A O 1
ATOM 1408 N N . GLN A 1 205 ? -19.463 0.666 28.243 1.00 93.88 205 GLN A N 1
ATOM 1409 C CA . GLN A 1 205 ? -19.899 -0.563 28.897 1.00 93.88 205 GLN A CA 1
ATOM 1410 C C . GLN A 1 205 ? -20.083 -0.374 30.409 1.00 93.88 205 GLN A C 1
ATOM 1412 O O . GLN A 1 205 ? -19.333 0.327 31.092 1.00 93.88 205 GLN A O 1
ATOM 1417 N N . VAL A 1 206 ? -21.071 -1.073 30.964 1.00 92.00 206 VAL A N 1
ATOM 1418 C CA . VAL A 1 206 ? -21.335 -1.138 32.403 1.00 92.00 206 VAL A CA 1
ATOM 1419 C C . VAL A 1 206 ? -20.957 -2.514 32.944 1.00 92.00 206 VAL A C 1
ATOM 1421 O O . VAL A 1 206 ? -21.016 -3.510 32.228 1.00 92.00 206 VAL A O 1
ATOM 1424 N N . ALA A 1 207 ? -20.559 -2.572 34.216 1.00 90.88 207 ALA A N 1
ATOM 1425 C CA . ALA A 1 207 ? -20.292 -3.834 34.900 1.00 90.88 207 ALA A CA 1
ATOM 1426 C C . ALA A 1 207 ? -21.603 -4.513 35.311 1.00 90.88 207 ALA A C 1
ATOM 1428 O O . ALA A 1 207 ? -22.522 -3.852 35.799 1.00 90.88 207 ALA A O 1
ATOM 1429 N N . GLY A 1 208 ? -21.650 -5.832 35.171 1.00 90.56 208 GLY A N 1
ATOM 1430 C CA . GLY A 1 208 ? -22.803 -6.645 35.539 1.00 90.56 208 GLY A CA 1
ATOM 1431 C C . GLY A 1 208 ? -22.482 -8.127 35.453 1.00 90.56 208 GLY A C 1
ATOM 1432 O O . GLY A 1 208 ? -21.318 -8.529 35.358 1.00 90.56 208 GLY A O 1
ATOM 1433 N N . TYR A 1 209 ? -23.521 -8.939 35.527 1.00 92.12 209 TYR A N 1
ATOM 1434 C CA . TYR A 1 209 ? -23.415 -10.382 35.638 1.00 92.12 209 TYR A CA 1
ATOM 1435 C C . TYR A 1 209 ? -24.175 -11.055 34.505 1.00 92.12 209 TYR A C 1
ATOM 1437 O O . TYR A 1 209 ? -25.301 -10.679 34.161 1.00 92.12 209 TYR A O 1
ATOM 1445 N N . ARG A 1 210 ? -23.557 -12.079 33.921 1.00 92.31 210 ARG A N 1
ATOM 1446 C CA . ARG A 1 210 ? -24.186 -12.860 32.861 1.00 92.31 210 ARG A CA 1
ATOM 1447 C C . ARG A 1 210 ? -25.294 -13.742 33.437 1.00 92.31 210 ARG A C 1
ATOM 1449 O O . ARG A 1 210 ? -25.075 -14.484 34.389 1.00 92.31 210 ARG A O 1
ATOM 1456 N N . ASP A 1 211 ? -26.465 -13.701 32.820 1.00 90.69 211 ASP A N 1
ATOM 1457 C CA . ASP A 1 211 ? -27.597 -14.579 33.117 1.00 90.69 211 ASP A CA 1
ATOM 1458 C C . ASP A 1 211 ? -27.475 -15.864 32.277 1.00 90.69 211 ASP A C 1
ATOM 1460 O O . ASP A 1 211 ? -27.785 -15.914 31.079 1.00 90.69 211 ASP A O 1
ATOM 1464 N N . VAL A 1 212 ? -26.912 -16.902 32.894 1.00 90.56 212 VAL A N 1
ATOM 1465 C CA . VAL A 1 212 ? -26.566 -18.156 32.210 1.00 90.56 212 VAL A CA 1
ATOM 1466 C C . VAL A 1 212 ? -27.786 -19.061 32.030 1.00 90.56 212 VAL A C 1
ATOM 1468 O O . VAL A 1 212 ? -27.869 -19.770 31.021 1.00 90.56 212 VAL A O 1
ATOM 1471 N N . ASP A 1 213 ? -28.731 -19.041 32.969 1.00 91.12 213 ASP A N 1
ATOM 1472 C CA . ASP A 1 213 ? -29.909 -19.913 32.972 1.00 91.12 213 ASP A CA 1
ATOM 1473 C C . ASP A 1 213 ? -31.187 -19.241 32.435 1.00 91.12 213 ASP A C 1
ATOM 1475 O O . ASP A 1 213 ? -32.177 -19.929 32.166 1.00 91.12 213 ASP A O 1
ATOM 1479 N N . GLY A 1 214 ? -31.126 -17.946 32.124 1.00 90.00 214 GLY A N 1
ATOM 1480 C CA . GLY A 1 214 ? -32.180 -17.185 31.462 1.00 90.00 214 GLY A CA 1
ATOM 1481 C C . GLY A 1 214 ? -33.294 -16.737 32.404 1.00 90.00 214 GLY A C 1
ATOM 1482 O O . GLY A 1 214 ? -34.423 -16.534 31.939 1.00 90.00 214 GLY A O 1
ATOM 1483 N N . ASP A 1 215 ? -33.023 -16.637 33.705 1.00 90.38 215 ASP A N 1
ATOM 1484 C CA . ASP A 1 215 ? -34.008 -16.273 34.723 1.00 90.38 215 ASP A CA 1
ATOM 1485 C C . ASP A 1 215 ? -34.080 -14.758 35.012 1.00 90.38 215 ASP A C 1
ATOM 1487 O O . ASP A 1 215 ? -34.918 -14.321 35.806 1.00 90.38 215 ASP A O 1
ATOM 1491 N N . GLN A 1 216 ? -33.302 -13.956 34.272 1.00 87.56 216 GLN A N 1
ATOM 1492 C CA . GLN A 1 216 ? -33.115 -12.507 34.422 1.00 87.56 216 GLN A CA 1
ATOM 1493 C C . GLN A 1 216 ? -32.366 -12.101 35.698 1.00 87.56 216 GLN A C 1
ATOM 1495 O O . GLN A 1 216 ? -32.423 -10.937 36.102 1.00 87.56 216 GLN A O 1
ATOM 1500 N N . HIS A 1 217 ? -31.645 -13.028 36.320 1.00 88.75 217 HIS A N 1
ATOM 1501 C CA . HIS A 1 217 ? -30.701 -12.756 37.387 1.00 88.75 217 HIS A CA 1
ATOM 1502 C C . HIS A 1 217 ? -29.296 -13.172 36.951 1.00 88.75 217 HIS A C 1
ATOM 1504 O O . HIS A 1 217 ? -29.058 -14.290 36.509 1.00 88.75 217 HIS A O 1
ATOM 1510 N N . GLY A 1 218 ? -28.338 -12.253 37.047 1.00 90.00 218 GLY A N 1
ATOM 1511 C CA . GLY A 1 218 ? -26.968 -12.571 36.663 1.00 90.00 218 GLY A CA 1
ATOM 1512 C C . GLY A 1 218 ? -26.231 -13.384 37.736 1.00 90.00 218 GLY A C 1
ATOM 1513 O O . GLY A 1 218 ? -26.462 -13.209 38.934 1.00 90.00 218 GLY A O 1
ATOM 1514 N N . ASP A 1 219 ? -25.322 -14.262 37.307 1.00 91.00 219 ASP A N 1
ATOM 1515 C CA . ASP A 1 219 ? -24.495 -15.081 38.196 1.00 91.00 219 ASP A CA 1
ATOM 1516 C C . ASP A 1 219 ? -23.320 -14.257 38.770 1.00 91.00 219 ASP A C 1
ATOM 1518 O O . ASP A 1 219 ? -22.470 -13.794 38.005 1.00 91.00 219 ASP A O 1
ATOM 1522 N N . PRO A 1 220 ? -23.195 -14.106 40.107 1.00 91.06 220 PRO A N 1
ATOM 1523 C CA . PRO A 1 220 ? -22.095 -13.373 40.738 1.00 91.06 220 PRO A CA 1
ATOM 1524 C C . PRO A 1 220 ? -20.684 -13.882 40.403 1.00 91.06 220 PRO A C 1
ATOM 1526 O O . PRO A 1 220 ? -19.707 -13.165 40.626 1.00 91.06 220 PRO A O 1
ATOM 1529 N N . SER A 1 221 ? -20.560 -15.125 39.932 1.00 92.56 221 SER A N 1
ATOM 1530 C CA . SER A 1 221 ? -19.298 -15.723 39.491 1.00 92.56 221 SER A CA 1
ATOM 1531 C C . SER A 1 221 ? -18.949 -15.429 38.026 1.00 92.56 221 SER A C 1
ATOM 1533 O O . SER A 1 221 ? -17.801 -15.621 37.634 1.00 92.56 221 SER A O 1
ATOM 1535 N N . GLU A 1 222 ? -19.887 -14.872 37.256 1.00 91.88 222 GLU A N 1
ATOM 1536 C CA . GLU A 1 222 ? -19.766 -14.553 35.828 1.00 91.88 222 GLU A CA 1
ATOM 1537 C C . GLU A 1 222 ? -19.825 -13.030 35.597 1.00 91.88 222 GLU A C 1
ATOM 1539 O O . GLU A 1 222 ? -20.649 -12.513 34.835 1.00 91.88 222 GLU A O 1
ATOM 1544 N N . GLY A 1 223 ? -18.966 -12.286 36.300 1.00 90.69 223 GLY A N 1
ATOM 1545 C CA . GLY A 1 223 ? -18.842 -10.836 36.133 1.00 90.69 223 GLY A CA 1
ATOM 1546 C C . GLY A 1 223 ? -18.260 -10.460 34.767 1.00 90.69 223 GLY A C 1
ATOM 1547 O O . GLY A 1 223 ? -17.247 -11.019 34.343 1.00 90.69 223 GLY A O 1
ATOM 1548 N N . THR A 1 224 ? -18.878 -9.498 34.083 1.00 91.44 224 THR A N 1
ATOM 1549 C CA . THR A 1 224 ? -18.441 -9.029 32.760 1.00 91.44 224 THR A CA 1
ATOM 1550 C C . THR A 1 224 ? -18.792 -7.553 32.528 1.00 91.44 224 THR A C 1
ATOM 1552 O O . THR A 1 224 ? -19.516 -6.945 33.322 1.00 91.44 224 THR A O 1
ATOM 1555 N N . MET A 1 225 ? -18.245 -6.972 31.460 1.00 90.75 225 MET A N 1
ATOM 1556 C CA . MET A 1 225 ? -18.582 -5.638 30.960 1.00 90.75 225 MET A CA 1
ATOM 1557 C C . MET A 1 225 ? -19.463 -5.808 29.722 1.00 90.75 225 MET A C 1
ATOM 1559 O O . MET A 1 225 ? -19.176 -6.658 28.882 1.00 90.75 225 MET A O 1
ATOM 1563 N N . ALA A 1 226 ? -20.562 -5.062 29.642 1.00 91.06 226 ALA A N 1
ATOM 1564 C CA . ALA A 1 226 ? -21.443 -5.084 28.479 1.00 91.06 226 ALA A CA 1
ATOM 1565 C C . ALA A 1 226 ? -22.247 -3.786 28.367 1.00 91.06 226 ALA A C 1
ATOM 1567 O O . ALA A 1 226 ? -22.368 -3.018 29.326 1.00 91.06 226 ALA A O 1
ATOM 1568 N N . CYS A 1 227 ? -22.863 -3.567 27.208 1.00 91.88 227 CYS A N 1
ATOM 1569 C CA . CYS A 1 227 ? -23.814 -2.482 27.019 1.00 91.88 227 CYS A CA 1
ATOM 1570 C C . CYS A 1 227 ? -25.022 -2.618 27.947 1.00 91.88 227 CYS A C 1
ATOM 1572 O O . CYS A 1 227 ? -25.561 -3.712 28.158 1.00 91.88 227 CYS A O 1
ATOM 1574 N N . ALA A 1 228 ? -25.502 -1.491 28.470 1.00 85.75 228 ALA A N 1
ATOM 1575 C CA . ALA A 1 228 ? -26.725 -1.476 29.260 1.00 85.75 228 ALA A CA 1
ATOM 1576 C C . ALA A 1 228 ? -27.908 -1.995 28.420 1.00 85.75 228 ALA A C 1
ATOM 1578 O O . ALA A 1 228 ? -28.165 -1.510 27.321 1.00 85.75 228 ALA A O 1
ATOM 1579 N N . GLY A 1 229 ? -28.641 -2.980 28.944 1.00 81.12 229 GLY A N 1
ATOM 1580 C CA . GLY A 1 229 ? -29.755 -3.612 28.227 1.00 81.12 229 GLY A CA 1
ATOM 1581 C C . GLY A 1 229 ? -29.358 -4.766 27.299 1.00 81.12 229 GLY A C 1
ATOM 1582 O O . GLY A 1 229 ? -30.230 -5.296 26.608 1.00 81.12 229 GLY A O 1
ATOM 1583 N N . THR A 1 230 ? -28.088 -5.193 27.307 1.00 84.44 230 THR A N 1
ATOM 1584 C CA . THR A 1 230 ? -27.654 -6.423 26.626 1.00 84.44 230 THR A CA 1
ATOM 1585 C C . THR A 1 230 ? -28.503 -7.615 27.097 1.00 84.44 230 THR A C 1
ATOM 1587 O O . THR A 1 230 ? -28.698 -7.797 28.302 1.00 84.44 230 THR A O 1
ATOM 1590 N N . PRO A 1 231 ? -29.039 -8.452 26.189 1.00 80.06 231 PRO A N 1
ATOM 1591 C CA . PRO A 1 231 ? -29.780 -9.642 26.585 1.00 80.06 231 PRO A CA 1
ATOM 1592 C C . PRO A 1 231 ? -28.928 -10.568 27.456 1.00 80.06 231 PRO A C 1
ATOM 1594 O O . PRO A 1 231 ? -27.772 -10.834 27.133 1.00 80.06 231 PRO A O 1
ATOM 1597 N N . ARG A 1 232 ? -29.532 -11.121 28.514 1.00 80.50 232 ARG A N 1
ATOM 1598 C CA . ARG A 1 232 ? -28.860 -11.994 29.494 1.00 80.50 232 ARG A CA 1
ATOM 1599 C C . ARG A 1 232 ? -27.727 -11.313 30.273 1.00 80.50 232 ARG A C 1
ATOM 1601 O O . ARG A 1 232 ? -26.732 -11.951 30.613 1.00 80.50 232 ARG A O 1
ATOM 1608 N N . PHE A 1 233 ? -27.887 -10.026 30.549 1.00 83.06 233 PHE A N 1
ATOM 1609 C CA . PHE A 1 233 ? -26.976 -9.241 31.369 1.00 83.06 233 PHE A CA 1
ATOM 1610 C C . PHE A 1 233 ? -27.784 -8.423 32.384 1.00 83.06 233 PHE A C 1
ATOM 1612 O O . PHE A 1 233 ? -28.764 -7.773 32.008 1.00 83.06 233 PHE A O 1
ATOM 1619 N N . SER A 1 234 ? -27.403 -8.496 33.663 1.00 76.44 234 SER A N 1
ATOM 1620 C CA . SER A 1 234 ? -28.094 -7.845 34.788 1.00 76.44 234 SER A CA 1
ATOM 1621 C C . SER A 1 234 ? -27.135 -7.224 35.795 1.00 76.44 234 SER A C 1
ATOM 1623 O O . SER A 1 234 ? -25.980 -7.685 35.906 1.00 76.44 234 SER A O 1
#

Sequence (234 aa):
MTITNRQLGGWLLVLACVGAGLSLGTSACGGGGGGDSDGGTGPFCTSTSACDDGQFCNGTERCVPGDPAADAFGCAPGAPPCLEGQTCEEADDRCVTTCDVTGDADGDGHDAPECGGLDCDDSDARRNPDATEVCDPDGVDEDCDPTTLGDRDADRDGVLDARCCNGDVCGEDCADTRADVRPGSPEVCDGFDNDCDGSVDEGVQVAGYRDVDGDQHGDPSEGTMACAGTPRFS

Foldseek 3Di:
DDDDDDDDDDDDPDDDDDDDDDDDDDDDDDDDDDPPPDPDDDAADPALVVQCPLFQQQHRWGQAPPPPQADRNRIHTDHGLFAQQWDADRVVSDTHHDVVRPQQRCPLPFGDVNNVTQQPDSRDSQADLPHAADLDQVQDRRNSDQADWHPQQQCPLPWHDQSTHNVPDGTQFPDSNDSQAEAPRDADQPQDRRNSPPDHRPPQWDKWAFQPPQPPHGDPVGIDTHHPPPRRTD

Radius of gyration: 33.4 Å; Cα contacts (8 Å, |Δi|>4): 425; chains: 1; bounding box: 88×68×78 Å

Secondary structure (DSSP, 8-state):
--PPP----------------------------------S-SPPP-SGGGT--S-STT-S-EE-TT-TTS-TTSEE----SS-TTEEEETTTTEEEE-TTT-S-SS-SS---GGGT---S-TT-TTSSTTSPP---TT---SSS-TT------SS-SS--BTT-EETTEE--BTTTT-TTSSTTPPP-SSSS-SSSSS-SSTTT-EEEEB-SSSSS-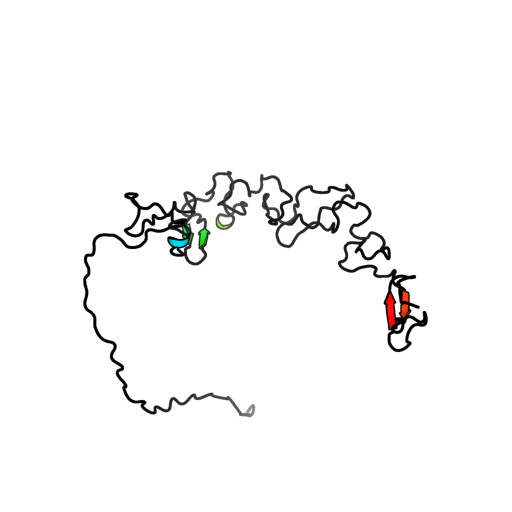--TTSEEEE-TT-TTB-